Protein AF-A0A937N8B5-F1 (afdb_monomer)

Structure (mmCIF, N/CA/C/O backbone):
data_AF-A0A937N8B5-F1
#
_entry.id   AF-A0A937N8B5-F1
#
loop_
_atom_site.group_PDB
_atom_site.id
_atom_site.type_symbol
_atom_site.label_atom_id
_atom_site.label_alt_id
_atom_site.label_comp_id
_atom_site.label_asym_id
_atom_site.label_entity_id
_atom_site.label_seq_id
_atom_site.pdbx_PDB_ins_code
_atom_site.Cartn_x
_atom_site.Cartn_y
_atom_site.Cartn_z
_atom_site.occupancy
_atom_site.B_iso_or_equiv
_atom_site.auth_seq_id
_atom_site.auth_comp_id
_atom_site.auth_asym_id
_atom_site.auth_atom_id
_atom_site.pdbx_PDB_model_num
ATOM 1 N N . MET A 1 1 ? -48.200 46.193 43.722 1.00 37.88 1 MET A N 1
ATOM 2 C CA . MET A 1 1 ? -47.345 46.204 42.517 1.00 37.88 1 MET A CA 1
ATOM 3 C C . MET A 1 1 ? -46.278 45.141 42.707 1.00 37.88 1 MET A C 1
ATOM 5 O O . MET A 1 1 ? -45.372 45.347 43.499 1.00 37.88 1 MET A O 1
ATOM 9 N N . ALA A 1 2 ? -46.469 43.971 42.097 1.00 34.34 2 ALA A N 1
ATOM 10 C CA . ALA A 1 2 ? -45.568 42.826 42.203 1.00 34.34 2 ALA A CA 1
ATOM 11 C C . ALA A 1 2 ? -44.743 42.736 40.914 1.00 34.34 2 ALA A C 1
ATOM 13 O O . ALA A 1 2 ? -45.316 42.666 39.828 1.00 34.34 2 ALA A O 1
ATOM 14 N N . ALA A 1 3 ? -43.417 42.788 41.032 1.00 36.09 3 ALA A N 1
ATOM 15 C CA . ALA A 1 3 ? -42.505 42.619 39.911 1.00 36.09 3 ALA A CA 1
ATOM 16 C C . ALA A 1 3 ? -42.165 41.130 39.758 1.00 36.09 3 ALA A C 1
ATOM 18 O O . ALA A 1 3 ? -41.581 40.518 40.650 1.00 36.09 3 ALA A O 1
ATOM 19 N N . PHE A 1 4 ? -42.571 40.560 38.625 1.00 33.88 4 PHE A N 1
ATOM 20 C CA . PHE A 1 4 ? -42.218 39.218 38.176 1.00 33.88 4 PHE A CA 1
ATOM 21 C C . PHE A 1 4 ? -40.748 39.196 37.732 1.00 33.88 4 PHE A C 1
ATOM 23 O O . PHE A 1 4 ? -40.386 39.853 36.758 1.00 33.88 4 PHE A O 1
ATOM 30 N N . VAL A 1 5 ? -39.913 38.417 38.419 1.00 35.44 5 VAL A N 1
ATOM 31 C CA . VAL A 1 5 ? -38.583 38.022 37.937 1.00 35.44 5 VAL A CA 1
ATOM 32 C C . VAL A 1 5 ? -38.725 36.636 37.317 1.00 35.44 5 VAL A C 1
ATOM 34 O O . VAL A 1 5 ? -38.922 35.648 38.019 1.00 35.44 5 VAL A O 1
ATOM 37 N N . VAL A 1 6 ? -38.660 36.567 35.988 1.00 35.31 6 VAL A N 1
ATOM 38 C CA . VAL A 1 6 ? -38.584 35.310 35.237 1.00 35.31 6 VAL A CA 1
ATOM 39 C C . VAL A 1 6 ? -37.111 34.909 35.159 1.00 35.31 6 VAL A C 1
ATOM 41 O O . VAL A 1 6 ? -36.343 35.507 34.409 1.00 35.31 6 VAL A O 1
ATOM 44 N N . MET A 1 7 ? -36.702 33.910 35.945 1.00 33.56 7 MET A N 1
ATOM 45 C CA . MET A 1 7 ? -35.422 33.226 35.746 1.00 33.56 7 MET A CA 1
ATOM 46 C C . MET A 1 7 ? -35.582 32.169 34.651 1.00 33.56 7 MET A C 1
ATOM 48 O O . MET A 1 7 ? -36.238 31.148 34.849 1.00 33.56 7 MET A O 1
ATOM 52 N N . ILE A 1 8 ? -34.957 32.409 33.500 1.00 39.81 8 ILE A N 1
ATOM 53 C CA . ILE A 1 8 ? -34.733 31.390 32.473 1.00 39.81 8 ILE A CA 1
ATOM 54 C C . ILE A 1 8 ? -33.537 30.551 32.933 1.00 39.81 8 ILE A C 1
ATOM 56 O O . ILE A 1 8 ? -32.387 30.963 32.801 1.00 39.81 8 ILE A O 1
ATOM 60 N N . ALA A 1 9 ? -33.808 29.375 33.497 1.00 38.53 9 ALA A N 1
ATOM 61 C CA . ALA A 1 9 ? -32.793 28.352 33.707 1.00 38.53 9 ALA A CA 1
ATOM 62 C C . ALA A 1 9 ? -32.515 27.664 32.362 1.00 38.53 9 ALA A C 1
ATOM 64 O O . ALA A 1 9 ? -33.238 26.761 31.947 1.00 38.53 9 ALA A O 1
ATOM 65 N N . ALA A 1 10 ? -31.479 28.118 31.657 1.00 39.59 10 ALA A N 1
ATOM 66 C CA . ALA A 1 10 ? -30.920 27.380 30.535 1.00 39.59 10 ALA A CA 1
ATOM 67 C C . ALA A 1 10 ? -30.213 26.133 31.082 1.00 39.59 10 ALA A C 1
ATOM 69 O O . ALA A 1 10 ? -29.126 26.211 31.655 1.00 39.59 10 ALA A O 1
ATOM 70 N N . SER A 1 11 ? -30.851 24.976 30.933 1.00 39.34 11 SER A N 1
ATOM 71 C CA . SER A 1 11 ? -30.246 23.678 31.204 1.00 39.34 11 SER A CA 1
ATOM 72 C C . SER A 1 11 ? -29.131 23.416 30.187 1.00 39.34 11 SER A C 1
ATOM 74 O O . SER A 1 11 ? -29.376 22.888 29.104 1.00 39.34 11 SER A O 1
ATOM 76 N N . LEU A 1 12 ? -27.888 23.760 30.537 1.00 37.81 12 LEU A N 1
ATOM 77 C CA . LEU A 1 12 ? -26.712 23.097 29.975 1.00 37.81 12 LEU A CA 1
ATOM 78 C C . LEU A 1 12 ? -26.721 21.650 30.476 1.00 37.81 12 LEU A C 1
ATOM 80 O O . LEU A 1 12 ? -26.099 21.310 31.480 1.00 37.81 12 LEU A O 1
ATOM 84 N N . ALA A 1 13 ? -27.449 20.787 29.774 1.00 37.03 13 ALA A N 1
ATOM 85 C CA . ALA A 1 13 ? -27.172 19.364 29.803 1.00 37.03 13 ALA A CA 1
ATOM 86 C C . ALA A 1 13 ? -25.834 19.167 29.080 1.00 37.03 13 ALA A C 1
ATOM 88 O O . ALA A 1 13 ? -25.784 18.922 27.877 1.00 37.03 13 ALA A O 1
ATOM 89 N N . ALA A 1 14 ? -24.733 19.332 29.815 1.00 39.41 14 ALA A N 1
ATOM 90 C CA . ALA A 1 14 ? -23.487 18.698 29.437 1.00 39.41 14 ALA A CA 1
ATOM 91 C C . ALA A 1 14 ? -23.795 17.201 29.396 1.00 39.41 14 ALA A C 1
ATOM 93 O O . ALA A 1 14 ? -23.962 16.561 30.433 1.00 39.41 14 ALA A O 1
ATOM 94 N N . SER A 1 15 ? -23.952 16.659 28.192 1.00 38.03 15 SER A N 1
ATOM 95 C CA . SER A 1 15 ? -23.912 15.229 27.963 1.00 38.03 15 SER A CA 1
ATOM 96 C C . SER A 1 15 ? -22.515 14.767 28.364 1.00 38.03 15 SER A C 1
ATOM 98 O O . SER A 1 15 ? -21.610 14.681 27.534 1.00 38.03 15 SER A O 1
ATOM 100 N N . THR A 1 16 ? -22.321 14.493 29.650 1.00 40.88 16 THR A N 1
ATOM 101 C CA . THR A 1 16 ? -21.274 13.601 30.132 1.00 40.88 16 THR A CA 1
ATOM 102 C C . THR A 1 16 ? -21.660 12.212 29.643 1.00 40.88 16 THR A C 1
ATOM 104 O O . THR A 1 16 ? -22.135 11.371 30.403 1.00 40.88 16 THR A O 1
ATOM 107 N N . GLY A 1 17 ? -21.570 12.013 28.325 1.00 43.97 17 GLY A N 1
ATOM 108 C CA . GLY A 1 17 ? -21.598 10.695 27.735 1.00 43.97 17 GLY A CA 1
ATOM 109 C C . GLY A 1 17 ? -20.447 9.959 28.384 1.00 43.97 17 GLY A C 1
ATOM 110 O O . GLY A 1 17 ? -19.293 10.352 28.220 1.00 43.97 17 GLY A O 1
ATOM 111 N N . ILE A 1 18 ? -20.777 8.968 29.207 1.00 46.69 18 ILE A N 1
ATOM 112 C CA . ILE A 1 18 ? -19.810 7.988 29.676 1.00 46.69 18 ILE A CA 1
ATOM 113 C C . ILE A 1 18 ? -19.186 7.454 28.392 1.00 46.69 18 ILE A C 1
ATOM 115 O O . ILE A 1 18 ? -19.887 6.838 27.591 1.00 46.69 18 ILE A O 1
ATOM 119 N N . ALA A 1 19 ? -17.924 7.805 28.139 1.00 59.19 19 ALA A N 1
ATOM 120 C CA . ALA A 1 19 ? -17.210 7.287 26.989 1.00 59.19 19 ALA A CA 1
ATOM 121 C C . ALA A 1 19 ? -17.293 5.765 27.092 1.00 59.19 19 ALA A C 1
ATOM 123 O O . ALA A 1 19 ? -16.901 5.199 28.117 1.00 59.19 19 ALA A O 1
ATOM 124 N N . GLU A 1 20 ? -17.894 5.124 26.089 1.00 69.12 20 GLU A N 1
ATOM 125 C CA . GLU A 1 20 ? -17.971 3.671 26.065 1.00 69.12 20 GLU A CA 1
ATOM 126 C C . GLU A 1 20 ? -16.555 3.106 26.236 1.00 69.12 20 GLU A C 1
ATOM 128 O O . GLU A 1 20 ? -15.596 3.665 25.685 1.00 69.12 20 GLU A O 1
ATOM 133 N N . PRO A 1 21 ? -16.389 2.044 27.040 1.00 84.06 21 PRO A N 1
ATOM 134 C CA . PRO A 1 21 ? -15.076 1.466 27.256 1.00 84.06 21 PRO A CA 1
ATOM 135 C C . PRO A 1 21 ? -14.491 1.030 25.911 1.00 84.06 21 PRO A C 1
ATOM 137 O O . PRO A 1 21 ? -15.114 0.274 25.167 1.00 84.06 21 PRO A O 1
ATOM 140 N N . VAL A 1 22 ? -13.284 1.510 25.602 1.00 89.94 22 VAL A N 1
ATOM 141 C CA . VAL A 1 22 ? -12.596 1.158 24.355 1.00 89.94 22 VAL A CA 1
ATOM 142 C C . VAL A 1 22 ? -12.386 -0.358 24.302 1.00 89.94 22 VAL A C 1
ATOM 144 O O . VAL A 1 22 ? -11.843 -0.908 25.265 1.00 89.94 22 VAL A O 1
ATOM 147 N N . PRO A 1 23 ? -12.762 -1.046 23.208 1.00 92.44 23 PRO A N 1
ATOM 148 C CA . PRO A 1 23 ? -12.602 -2.491 23.097 1.00 92.44 23 PRO A CA 1
ATOM 149 C C . PRO A 1 23 ? -11.164 -2.952 23.366 1.00 92.44 23 PRO A C 1
ATOM 151 O O . PRO A 1 23 ? -10.211 -2.385 22.829 1.00 92.44 23 PRO A O 1
ATOM 154 N N . GLU A 1 24 ? -10.997 -4.027 24.144 1.00 93.50 24 GLU A N 1
ATOM 155 C CA . GLU A 1 24 ? -9.670 -4.549 24.514 1.00 93.50 24 GLU A CA 1
ATOM 156 C C . GLU A 1 24 ? -8.809 -4.867 23.283 1.00 93.50 24 GLU A C 1
ATOM 158 O O . GLU A 1 24 ? -7.608 -4.598 23.283 1.00 93.50 24 GLU A O 1
ATOM 163 N N . ARG A 1 25 ? -9.424 -5.366 22.201 1.00 93.88 25 ARG A N 1
ATOM 164 C CA . ARG A 1 25 ? -8.726 -5.655 20.940 1.00 93.88 25 ARG A CA 1
ATOM 165 C C . ARG A 1 25 ? -7.962 -4.444 20.392 1.00 93.88 25 ARG A C 1
ATOM 167 O O . ARG A 1 25 ? -6.837 -4.621 19.945 1.00 93.88 25 ARG A O 1
ATOM 174 N N . ILE A 1 26 ? -8.517 -3.234 20.511 1.00 95.88 26 ILE A N 1
ATOM 175 C CA . ILE A 1 26 ? -7.871 -1.986 20.072 1.00 95.88 26 ILE A CA 1
ATOM 176 C C . ILE A 1 26 ? -6.746 -1.626 21.039 1.00 95.88 26 ILE A C 1
ATOM 178 O O . ILE A 1 26 ? -5.637 -1.314 20.616 1.00 95.88 26 ILE A O 1
ATOM 182 N N . GLN A 1 27 ? -7.006 -1.719 22.347 1.00 95.62 27 GLN A N 1
ATOM 183 C CA . GLN A 1 27 ? -6.013 -1.390 23.371 1.00 95.62 27 GLN A CA 1
ATOM 184 C C . GLN A 1 27 ? -4.750 -2.252 23.249 1.00 95.62 27 GLN A C 1
ATOM 186 O O . GLN A 1 27 ? -3.654 -1.741 23.463 1.00 95.62 27 GLN A O 1
ATOM 191 N N . ARG A 1 28 ? -4.881 -3.539 22.885 1.00 96.19 28 ARG A N 1
ATOM 192 C CA . ARG A 1 28 ? -3.737 -4.449 22.678 1.00 96.19 28 ARG A CA 1
ATOM 193 C C . ARG A 1 28 ? -2.732 -3.905 21.664 1.00 96.19 28 ARG A C 1
ATOM 195 O O . ARG A 1 28 ? -1.538 -3.976 21.932 1.00 96.19 28 ARG A O 1
ATOM 202 N N . HIS A 1 29 ? -3.209 -3.310 20.572 1.00 95.94 29 HIS A N 1
ATOM 203 C CA . HIS A 1 29 ? -2.369 -2.744 19.509 1.00 95.94 29 HIS A CA 1
ATOM 204 C C . HIS A 1 29 ? -1.679 -1.421 19.886 1.00 95.94 29 HIS A C 1
ATOM 206 O O . HIS A 1 29 ? -0.806 -0.954 19.164 1.00 95.94 29 HIS A O 1
ATOM 212 N N . PHE A 1 30 ? -2.033 -0.836 21.034 1.00 94.12 30 PHE A N 1
ATOM 213 C CA . PHE A 1 30 ? -1.417 0.372 21.594 1.00 94.12 30 PHE A CA 1
ATOM 214 C C . PHE A 1 30 ? -0.592 0.104 22.866 1.00 94.12 30 PHE A C 1
ATOM 216 O O . PHE A 1 30 ? -0.164 1.045 23.537 1.00 94.12 30 PHE A O 1
ATOM 223 N N . ARG A 1 31 ? -0.380 -1.162 23.253 1.00 91.38 31 ARG A N 1
ATOM 224 C CA . ARG A 1 31 ? 0.427 -1.487 24.440 1.00 91.38 31 ARG A CA 1
ATOM 225 C C . ARG A 1 31 ? 1.895 -1.160 24.169 1.00 91.38 31 ARG A C 1
ATOM 227 O O . ARG A 1 31 ? 2.526 -1.791 23.328 1.00 91.38 31 ARG A O 1
ATOM 234 N N . SER A 1 32 ? 2.434 -0.193 24.905 1.00 88.75 32 SER A N 1
ATOM 235 C CA . SER A 1 32 ? 3.841 0.197 24.838 1.00 88.75 32 SER A CA 1
ATOM 236 C C . SER A 1 32 ? 4.310 0.788 26.164 1.00 88.75 32 SER A C 1
ATOM 238 O O . SER A 1 32 ? 3.536 1.419 26.881 1.00 88.75 32 SER A O 1
ATOM 240 N N . ASP A 1 33 ? 5.597 0.612 26.454 1.00 85.88 33 ASP A N 1
ATOM 241 C CA . ASP A 1 33 ? 6.285 1.233 27.589 1.00 85.88 33 ASP A CA 1
ATOM 242 C C . ASP A 1 33 ? 6.828 2.640 27.260 1.00 85.88 33 ASP A C 1
ATOM 244 O O . ASP A 1 33 ? 7.330 3.338 28.153 1.00 85.88 33 ASP A O 1
ATOM 248 N N . ASP A 1 34 ? 6.758 3.050 25.988 1.00 84.19 34 ASP A N 1
ATOM 249 C CA . ASP A 1 34 ? 7.351 4.292 25.470 1.00 84.19 3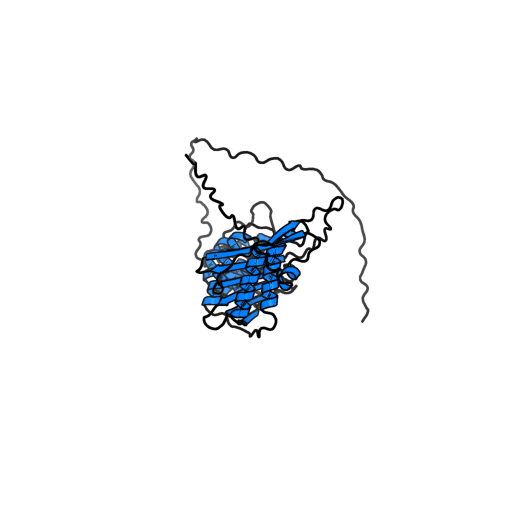4 ASP A CA 1
ATOM 250 C C . ASP A 1 34 ? 6.347 5.447 25.369 1.00 84.19 34 ASP A C 1
ATOM 252 O O . ASP A 1 34 ? 6.734 6.616 25.287 1.00 84.19 34 ASP A O 1
ATOM 256 N N . TYR A 1 35 ? 5.050 5.146 25.381 1.00 90.06 35 TYR A N 1
ATOM 257 C CA . TYR A 1 35 ? 3.994 6.143 25.275 1.00 90.06 35 TYR A CA 1
ATOM 258 C C . TYR A 1 35 ? 2.763 5.771 26.099 1.00 90.06 35 TYR A C 1
ATOM 260 O O . TYR A 1 35 ? 2.530 4.620 26.451 1.00 90.06 35 TYR A O 1
ATOM 268 N N . THR A 1 36 ? 1.951 6.782 26.383 1.00 93.25 36 THR A N 1
ATOM 269 C CA . THR A 1 36 ? 0.604 6.643 26.940 1.00 93.25 36 THR A CA 1
ATOM 270 C C . THR A 1 36 ? -0.430 6.974 25.874 1.00 93.25 36 THR A C 1
ATOM 272 O O . THR A 1 36 ? -0.143 7.725 24.935 1.00 93.25 36 THR A O 1
ATOM 275 N N . VAL A 1 37 ? -1.634 6.422 26.026 1.00 95.75 37 VAL A N 1
ATOM 276 C CA . VAL A 1 37 ? -2.757 6.674 25.122 1.00 95.75 37 VAL A CA 1
ATOM 277 C C . VAL A 1 37 ? -3.954 7.180 25.906 1.00 95.75 37 VAL A C 1
ATOM 279 O O . VAL A 1 37 ? -4.376 6.564 26.884 1.00 95.75 37 VAL A O 1
ATOM 282 N N . THR A 1 38 ? -4.514 8.294 25.453 1.00 95.25 38 THR A N 1
ATOM 283 C CA . THR A 1 38 ? -5.810 8.800 25.905 1.00 95.25 38 THR A CA 1
ATOM 284 C C . THR A 1 38 ? -6.817 8.680 24.771 1.00 95.25 38 THR A C 1
ATOM 286 O O . THR A 1 38 ? -6.517 9.012 23.627 1.00 95.25 38 THR A O 1
ATOM 289 N N . TRP A 1 39 ? -8.014 8.187 25.071 1.00 94.00 39 TRP A N 1
ATOM 290 C CA . TRP A 1 39 ? -9.018 7.871 24.056 1.00 94.00 39 TRP A CA 1
ATOM 291 C C . TRP A 1 39 ? -9.995 9.031 23.874 1.00 94.00 39 TRP A C 1
ATOM 293 O O . TRP A 1 39 ? -10.667 9.433 24.824 1.00 94.00 39 TRP A O 1
ATOM 303 N N . GLY A 1 40 ? -10.052 9.578 22.659 1.00 91.38 40 GLY A N 1
ATOM 304 C CA . GLY A 1 40 ? -11.016 10.606 22.277 1.00 91.38 40 GLY A CA 1
ATOM 305 C C . GLY A 1 40 ? -12.355 10.031 21.807 1.00 91.38 40 GLY A C 1
ATOM 306 O O . GLY A 1 40 ? -12.550 8.819 21.718 1.00 91.38 40 GLY A O 1
ATOM 307 N N . ALA A 1 41 ? -13.284 10.923 21.458 1.00 91.50 41 ALA A N 1
ATOM 308 C CA . ALA A 1 41 ? -14.541 10.535 20.825 1.00 91.50 41 ALA A CA 1
ATOM 309 C C . ALA A 1 41 ? -14.277 9.961 19.422 1.00 91.50 41 ALA A C 1
ATOM 311 O O . ALA A 1 41 ? -13.711 10.642 18.564 1.00 91.50 41 ALA A O 1
ATOM 312 N N . ALA A 1 42 ? -14.695 8.713 19.194 1.00 92.44 42 ALA A N 1
ATOM 313 C CA . ALA A 1 42 ? -14.454 8.010 17.939 1.00 92.44 42 ALA A CA 1
ATOM 314 C C . ALA A 1 42 ? -15.077 8.745 16.743 1.00 92.44 42 ALA A C 1
ATOM 316 O O . ALA A 1 42 ? -16.241 9.158 16.771 1.00 92.44 42 ALA A O 1
ATOM 317 N N . THR A 1 43 ? -14.306 8.874 15.663 1.00 92.44 43 THR A N 1
ATOM 318 C CA . THR A 1 43 ? -14.837 9.382 14.393 1.00 92.44 43 THR A CA 1
ATOM 319 C C . THR A 1 43 ? -15.657 8.283 13.728 1.00 92.44 43 THR A C 1
ATOM 321 O O . THR A 1 43 ? -15.158 7.179 13.537 1.00 92.44 43 THR A O 1
ATOM 324 N N . ARG A 1 44 ? -16.906 8.570 13.353 1.00 94.75 44 ARG A N 1
ATOM 325 C CA . ARG A 1 44 ? -17.722 7.624 12.582 1.00 94.75 44 ARG A CA 1
ATOM 326 C C . ARG A 1 44 ? -17.399 7.753 11.100 1.00 94.75 44 ARG A C 1
ATOM 328 O O . ARG A 1 44 ? -17.515 8.842 10.540 1.00 94.75 44 ARG A O 1
ATOM 335 N N . TYR A 1 45 ? -17.031 6.641 10.480 1.00 95.88 45 TYR A N 1
ATOM 336 C CA . TYR A 1 45 ? -16.788 6.551 9.045 1.00 95.88 45 TYR A CA 1
ATOM 337 C C . TYR A 1 45 ? -17.886 5.741 8.352 1.00 95.88 45 TYR A C 1
ATOM 339 O O . TYR A 1 45 ? -18.578 4.947 8.989 1.00 95.88 45 TYR A O 1
ATOM 347 N N . GLU A 1 46 ? -18.068 5.964 7.048 1.00 94.62 46 GLU A N 1
ATOM 348 C CA . GLU A 1 46 ? -19.055 5.219 6.265 1.00 94.62 46 GLU A CA 1
ATOM 349 C C . GLU A 1 46 ? -18.559 3.766 6.044 1.00 94.62 46 GLU A C 1
ATOM 351 O O . GLU A 1 46 ? -17.416 3.577 5.623 1.00 94.62 46 GLU A O 1
ATOM 356 N N . PRO A 1 47 ? -19.374 2.725 6.316 1.00 94.62 47 PRO A N 1
ATOM 357 C CA . PRO A 1 47 ? -18.958 1.319 6.200 1.00 94.62 47 PRO A CA 1
ATOM 358 C C . PRO A 1 47 ? -18.868 0.817 4.747 1.00 94.62 47 PRO A C 1
ATOM 360 O O . PRO A 1 47 ? -18.535 -0.341 4.507 1.00 94.62 47 PRO A O 1
ATOM 363 N N . ASP A 1 48 ? -19.213 1.656 3.772 1.00 96.06 48 ASP A N 1
ATOM 364 C CA . ASP A 1 48 ? -19.013 1.446 2.336 1.00 96.06 48 ASP A CA 1
ATOM 365 C C . ASP A 1 48 ? -17.727 2.109 1.809 1.00 96.06 48 ASP A C 1
ATOM 367 O O . ASP A 1 48 ? -17.449 2.022 0.616 1.00 96.06 48 ASP A O 1
ATOM 371 N N . ALA A 1 49 ? -16.933 2.750 2.673 1.00 97.25 49 ALA A N 1
ATOM 372 C CA . ALA A 1 49 ? -15.646 3.314 2.290 1.00 97.25 49 ALA A CA 1
ATOM 373 C C . ALA A 1 49 ? -14.639 2.217 1.906 1.00 97.25 49 ALA A C 1
ATOM 375 O O . ALA A 1 49 ? -14.583 1.172 2.551 1.00 97.25 49 ALA A O 1
ATOM 376 N N . ASP A 1 50 ? -13.801 2.486 0.903 1.00 97.69 50 ASP A N 1
ATOM 377 C CA . ASP A 1 50 ? -12.678 1.627 0.513 1.00 97.69 50 ASP A CA 1
ATOM 378 C C . ASP A 1 50 ? -11.536 1.793 1.523 1.00 97.69 50 ASP A C 1
ATOM 380 O O . ASP A 1 50 ? -11.105 2.920 1.800 1.00 97.69 50 ASP A O 1
ATOM 384 N N . LEU A 1 51 ? -11.015 0.681 2.046 1.00 98.62 51 LEU A N 1
ATOM 385 C CA . LEU A 1 51 ? -9.860 0.670 2.944 1.00 98.62 51 LEU A CA 1
ATOM 386 C C . LEU A 1 51 ? -8.643 0.085 2.229 1.00 98.62 51 LEU A C 1
ATOM 388 O O . LEU A 1 51 ? -8.674 -1.014 1.680 1.00 98.62 51 LEU A O 1
ATOM 392 N N . GLU A 1 52 ? -7.540 0.816 2.283 1.00 98.44 52 GLU A N 1
ATOM 393 C CA . GLU A 1 52 ? -6.225 0.367 1.852 1.00 98.44 52 GLU A CA 1
ATOM 394 C C . GLU A 1 52 ? -5.317 0.257 3.073 1.00 98.44 52 GLU A C 1
ATOM 396 O O . GLU A 1 52 ? -5.192 1.215 3.840 1.00 98.44 52 GLU A O 1
ATOM 401 N N . ILE A 1 53 ? -4.649 -0.882 3.223 1.00 98.38 53 ILE A N 1
ATOM 402 C CA . ILE A 1 53 ? -3.629 -1.109 4.247 1.00 98.38 53 ILE A CA 1
ATOM 403 C C . ILE A 1 53 ? -2.316 -1.426 3.544 1.00 98.38 53 ILE A C 1
ATOM 405 O O . ILE A 1 53 ? -2.295 -2.074 2.498 1.00 98.38 53 ILE A O 1
ATOM 409 N N . GLY A 1 54 ? -1.219 -0.933 4.095 1.00 96.31 54 GLY A N 1
ATOM 410 C CA . GLY A 1 54 ? 0.117 -1.282 3.651 1.00 96.31 54 GLY A CA 1
ATOM 411 C C . GLY A 1 54 ? 1.016 -1.535 4.843 1.00 96.31 54 GLY A C 1
ATOM 412 O O . GLY A 1 54 ? 0.957 -0.798 5.827 1.00 96.31 54 GLY A O 1
ATOM 413 N N . ASP A 1 55 ? 1.839 -2.564 4.751 1.00 94.50 55 ASP A N 1
ATOM 414 C CA . ASP A 1 55 ? 2.864 -2.851 5.739 1.00 94.50 55 ASP A CA 1
ATOM 415 C C . ASP A 1 55 ? 4.107 -3.440 5.084 1.00 94.50 55 ASP A C 1
ATOM 417 O O . ASP A 1 55 ? 4.066 -3.913 3.948 1.00 94.50 55 ASP A O 1
ATOM 421 N N . GLY A 1 56 ? 5.236 -3.361 5.776 1.00 89.81 56 GLY A N 1
ATOM 422 C CA . GLY A 1 56 ? 6.442 -4.023 5.310 1.00 89.81 56 GLY A CA 1
ATOM 423 C C . GLY A 1 56 ? 7.624 -3.891 6.255 1.00 89.81 56 GLY A C 1
ATOM 424 O O . GLY A 1 56 ? 7.626 -3.074 7.182 1.00 89.81 56 GLY A O 1
ATOM 425 N N . GLU A 1 57 ? 8.644 -4.688 5.956 1.00 85.69 57 GLU A N 1
ATOM 426 C CA . GLU A 1 57 ? 9.886 -4.802 6.709 1.00 85.69 57 GLU A CA 1
ATOM 427 C C . GLU A 1 57 ? 11.085 -4.811 5.748 1.00 85.69 57 GLU A C 1
ATOM 429 O O . GLU A 1 57 ? 11.270 -5.736 4.954 1.00 85.69 57 GLU A O 1
ATOM 434 N N . GLY A 1 58 ? 11.949 -3.801 5.863 1.00 77.38 58 GLY A N 1
ATOM 435 C CA . GLY A 1 58 ? 13.098 -3.622 4.976 1.00 77.38 58 GLY A CA 1
ATOM 436 C C . GLY A 1 58 ? 14.199 -4.673 5.134 1.00 77.38 58 GLY A C 1
ATOM 437 O O . GLY A 1 58 ? 14.934 -4.915 4.182 1.00 77.38 58 GLY A O 1
ATOM 438 N N . HIS A 1 59 ? 14.327 -5.324 6.296 1.00 71.81 59 HIS A N 1
ATOM 439 C CA . HIS A 1 59 ? 15.285 -6.426 6.475 1.00 71.81 59 HIS A CA 1
ATOM 440 C C . HIS A 1 59 ? 14.778 -7.765 5.937 1.00 71.81 59 HIS A C 1
ATOM 442 O O . HIS A 1 59 ? 15.591 -8.584 5.512 1.00 71.81 59 HIS A O 1
ATOM 448 N N . GLY A 1 60 ? 13.459 -7.965 5.926 1.00 63.91 60 GLY A N 1
ATOM 449 C CA . GLY A 1 60 ? 12.816 -9.138 5.340 1.00 63.91 60 GLY A CA 1
ATOM 450 C C . GLY A 1 60 ? 12.586 -9.022 3.833 1.00 63.91 60 GLY A C 1
ATOM 451 O O . GLY A 1 60 ? 12.253 -10.019 3.206 1.00 63.91 60 GLY A O 1
ATOM 452 N N . GLY A 1 61 ? 12.751 -7.827 3.249 1.00 75.81 61 GLY A N 1
ATOM 453 C CA . GLY A 1 61 ? 12.405 -7.581 1.845 1.00 75.81 61 GLY A CA 1
ATOM 454 C C . GLY A 1 61 ? 10.904 -7.736 1.585 1.00 75.81 61 GLY A C 1
ATOM 455 O O . GLY A 1 61 ? 10.506 -8.090 0.477 1.00 75.81 61 GLY A O 1
ATOM 456 N N . MET A 1 62 ? 10.081 -7.517 2.618 1.00 87.44 62 MET A N 1
ATOM 457 C CA . MET A 1 62 ? 8.641 -7.740 2.562 1.00 87.44 62 MET A CA 1
ATOM 458 C C . MET A 1 62 ? 7.897 -6.417 2.411 1.00 87.44 62 MET A C 1
ATOM 460 O O . MET A 1 62 ? 8.100 -5.476 3.182 1.00 87.44 62 MET A O 1
ATOM 464 N N . LEU A 1 63 ? 7.002 -6.366 1.431 1.00 92.06 63 LEU A N 1
ATOM 465 C CA . LEU A 1 63 ? 6.028 -5.300 1.247 1.00 92.06 63 LEU A CA 1
ATOM 466 C C . LEU A 1 63 ? 4.674 -5.932 0.943 1.00 92.06 63 LEU A C 1
ATOM 468 O O . LEU A 1 63 ? 4.530 -6.670 -0.030 1.00 92.06 63 LEU A O 1
ATOM 472 N N . ARG A 1 64 ? 3.650 -5.573 1.707 1.00 95.56 64 ARG A N 1
ATOM 473 C CA . ARG A 1 64 ? 2.287 -6.036 1.479 1.00 95.56 64 ARG A CA 1
ATOM 474 C C . ARG A 1 64 ? 1.325 -4.873 1.334 1.00 95.56 64 ARG A C 1
ATOM 476 O O . ARG A 1 64 ? 1.359 -3.906 2.092 1.00 95.56 64 ARG A O 1
ATOM 483 N N . TRP A 1 65 ? 0.426 -4.997 0.364 1.00 97.94 65 TRP A N 1
ATOM 484 C CA . TRP A 1 65 ? -0.752 -4.154 0.212 1.00 97.94 65 TRP A CA 1
ATOM 485 C C . TRP A 1 65 ? -2.009 -4.995 0.391 1.00 97.94 65 TRP A C 1
ATOM 487 O O . TRP A 1 65 ? -2.177 -6.025 -0.261 1.00 97.94 65 TRP A O 1
ATOM 497 N N . LEU A 1 66 ? -2.923 -4.510 1.226 1.00 98.44 66 LEU A N 1
ATOM 498 C CA . LEU A 1 66 ? -4.284 -5.016 1.319 1.00 98.44 66 LEU A CA 1
ATOM 499 C C . LEU A 1 66 ? -5.258 -3.962 0.796 1.00 98.44 66 LEU A C 1
ATOM 501 O O . LEU A 1 66 ? -5.112 -2.767 1.071 1.00 98.44 66 LEU A O 1
ATOM 505 N N . ARG A 1 67 ? -6.289 -4.413 0.088 1.00 98.50 67 ARG A N 1
ATOM 506 C CA . ARG A 1 67 ? -7.432 -3.589 -0.308 1.00 98.50 67 ARG A CA 1
ATOM 507 C C . ARG A 1 67 ? -8.714 -4.277 0.124 1.00 98.50 67 ARG A C 1
ATOM 509 O O . ARG A 1 67 ? -8.970 -5.406 -0.283 1.00 98.50 67 ARG A O 1
ATOM 516 N N . PHE A 1 68 ? -9.523 -3.567 0.892 1.00 98.56 68 PHE A N 1
ATOM 517 C CA . PHE A 1 68 ? -10.877 -3.950 1.257 1.00 98.56 68 PHE A CA 1
ATOM 518 C C . PHE A 1 68 ? -11.832 -3.089 0.437 1.00 98.56 68 PHE A C 1
ATOM 520 O O . PHE A 1 68 ? -11.823 -1.860 0.552 1.00 98.56 68 PHE A O 1
ATOM 527 N N . ARG A 1 69 ? -12.636 -3.734 -0.405 1.00 97.69 69 ARG A N 1
ATOM 528 C CA . ARG A 1 69 ? -13.602 -3.069 -1.281 1.00 97.69 69 ARG A CA 1
ATOM 529 C C . ARG A 1 69 ? -15.009 -3.570 -0.964 1.00 97.69 69 ARG A C 1
ATOM 531 O O . ARG A 1 69 ? -15.343 -4.707 -1.321 1.00 97.69 69 ARG A O 1
ATOM 538 N N . PRO A 1 70 ? -15.839 -2.769 -0.281 1.00 97.38 70 PRO A N 1
ATOM 539 C CA . PRO A 1 70 ? -17.216 -3.144 -0.003 1.00 97.38 70 PRO A CA 1
ATOM 540 C C . PRO A 1 70 ? -18.028 -3.336 -1.289 1.00 97.38 70 PRO A C 1
ATOM 542 O O . PRO A 1 70 ? -18.051 -2.482 -2.171 1.00 97.38 70 PRO A O 1
ATOM 545 N N . THR A 1 71 ? -18.740 -4.455 -1.381 1.00 95.50 71 THR A N 1
ATOM 546 C CA . THR A 1 71 ? -19.735 -4.753 -2.422 1.00 95.50 71 THR A CA 1
ATOM 547 C C . THR A 1 71 ? -21.117 -4.842 -1.783 1.00 95.50 71 THR A C 1
ATOM 549 O O . THR A 1 71 ? -21.234 -4.818 -0.562 1.00 95.50 71 THR A O 1
ATOM 552 N N . HIS A 1 72 ? -22.194 -4.959 -2.561 1.00 91.12 72 HIS A N 1
ATOM 553 C CA . HIS A 1 72 ? -23.549 -5.051 -1.998 1.00 91.12 72 HIS A CA 1
ATOM 554 C C . HIS A 1 72 ? -23.701 -6.176 -0.948 1.00 91.12 72 HIS A C 1
ATOM 556 O O . HIS A 1 72 ? -24.380 -5.986 0.057 1.00 91.12 72 HIS A O 1
ATOM 562 N N . GLU A 1 73 ? -23.028 -7.315 -1.139 1.00 92.94 73 GLU A N 1
ATOM 563 C CA . GLU A 1 73 ? -23.226 -8.527 -0.326 1.00 92.94 73 GLU A CA 1
ATOM 564 C C . GLU A 1 73 ? -22.069 -8.831 0.637 1.00 92.94 73 GLU A C 1
ATOM 566 O O . GLU A 1 73 ? -22.274 -9.435 1.689 1.00 92.94 73 GLU A O 1
ATOM 571 N N . SER A 1 74 ? -20.847 -8.419 0.302 1.00 97.50 74 SER A N 1
ATOM 572 C CA . SER A 1 74 ? -19.635 -8.766 1.049 1.00 97.50 74 SER A CA 1
ATOM 573 C C . SER A 1 74 ? -18.601 -7.648 0.965 1.00 97.50 74 SER A C 1
ATOM 575 O O . SER A 1 74 ? -18.870 -6.566 0.452 1.00 97.50 74 SER A O 1
ATOM 577 N N . VAL A 1 75 ? -17.401 -7.900 1.470 1.00 98.56 75 VAL A N 1
ATOM 578 C CA . VAL A 1 75 ? -16.230 -7.061 1.218 1.00 98.56 75 VAL A CA 1
ATOM 579 C C . VAL A 1 75 ? -15.183 -7.926 0.535 1.00 98.56 75 VAL A C 1
ATOM 581 O O . VAL A 1 75 ? -14.803 -8.972 1.065 1.00 98.56 75 VAL A O 1
ATOM 584 N N . ASP A 1 76 ? -14.773 -7.525 -0.666 1.00 98.38 76 ASP A N 1
ATOM 585 C CA . ASP A 1 76 ? -13.668 -8.171 -1.373 1.00 98.38 76 ASP A CA 1
ATOM 586 C C . ASP A 1 76 ? -12.362 -7.750 -0.698 1.00 98.38 76 ASP A C 1
ATOM 588 O O . ASP A 1 76 ? -12.133 -6.556 -0.485 1.00 98.38 76 ASP A O 1
ATOM 592 N N . VAL A 1 77 ? -11.516 -8.722 -0.355 1.00 98.62 77 VAL A N 1
ATOM 593 C CA . VAL A 1 77 ? -10.215 -8.478 0.274 1.00 98.62 77 VAL A CA 1
ATOM 594 C C . VAL A 1 77 ? -9.123 -8.982 -0.655 1.00 98.62 77 VAL A C 1
ATOM 596 O O . VAL A 1 77 ? -8.938 -10.189 -0.818 1.00 98.62 77 VAL A O 1
ATOM 599 N N . LEU A 1 78 ? -8.396 -8.052 -1.265 1.00 98.69 78 LEU A N 1
ATOM 600 C CA . LEU A 1 78 ? -7.227 -8.325 -2.094 1.00 98.69 78 LEU A CA 1
ATOM 601 C C . LEU A 1 78 ? -5.962 -8.176 -1.248 1.00 98.69 78 LEU A C 1
ATOM 603 O O . LEU A 1 78 ? -5.802 -7.168 -0.566 1.00 98.69 78 LEU A O 1
ATOM 607 N N . SER A 1 79 ? -5.060 -9.149 -1.337 1.00 98.12 79 SER A N 1
ATOM 608 C CA . SER A 1 79 ? -3.714 -9.100 -0.769 1.00 98.12 79 SER A CA 1
ATOM 609 C C . SER A 1 79 ? -2.685 -9.253 -1.882 1.00 98.12 79 SER A C 1
ATOM 611 O O . SER A 1 79 ? -2.746 -10.211 -2.657 1.00 98.12 79 SER A O 1
ATOM 613 N N . ILE A 1 80 ? -1.759 -8.302 -1.967 1.00 97.19 80 ILE A N 1
ATOM 614 C CA . ILE A 1 80 ? -0.601 -8.340 -2.858 1.00 97.19 80 ILE A CA 1
ATOM 615 C C . ILE A 1 80 ? 0.642 -8.235 -1.982 1.00 97.19 80 ILE A C 1
ATOM 617 O O . ILE A 1 80 ? 0.849 -7.218 -1.326 1.00 97.19 80 ILE A O 1
ATOM 621 N N . GLU A 1 81 ? 1.457 -9.279 -1.974 1.00 94.94 81 GLU A N 1
ATOM 622 C CA . GLU A 1 81 ? 2.641 -9.388 -1.126 1.00 94.94 81 GLU A CA 1
ATOM 623 C C . GLU A 1 81 ? 3.872 -9.611 -1.996 1.00 94.94 81 GLU A C 1
ATOM 625 O O . GLU A 1 81 ? 3.966 -10.601 -2.719 1.00 94.94 81 GLU A O 1
ATOM 630 N N . LEU A 1 82 ? 4.794 -8.664 -1.944 1.00 90.06 82 LEU A N 1
ATOM 631 C CA . LEU A 1 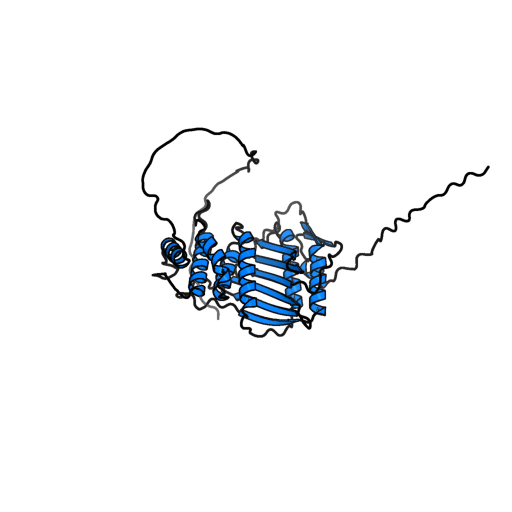82 ? 6.146 -8.804 -2.442 1.00 90.06 82 LEU A CA 1
ATOM 632 C C . LEU A 1 82 ? 7.002 -9.357 -1.301 1.00 90.06 82 LEU A C 1
ATOM 634 O O . LEU A 1 82 ? 7.106 -8.722 -0.255 1.00 90.06 82 LEU A O 1
ATOM 638 N N . ASP A 1 83 ? 7.599 -10.524 -1.519 1.00 83.50 83 ASP A N 1
ATOM 639 C CA . ASP A 1 83 ? 8.594 -11.117 -0.629 1.00 83.50 83 ASP A CA 1
ATOM 640 C C . ASP A 1 83 ? 9.856 -11.377 -1.454 1.00 83.50 83 ASP A C 1
ATOM 642 O O . ASP A 1 83 ? 9.926 -12.313 -2.256 1.00 83.50 83 ASP A O 1
ATOM 646 N N . GLU A 1 84 ? 10.836 -10.487 -1.320 1.00 65.81 84 GLU A N 1
ATOM 647 C CA . GLU A 1 84 ? 12.128 -10.618 -2.001 1.00 65.81 84 GLU A CA 1
ATOM 648 C C . GLU A 1 84 ? 13.047 -11.645 -1.311 1.00 65.81 84 GLU A C 1
ATOM 650 O O . GLU A 1 84 ? 14.112 -11.994 -1.841 1.00 65.81 84 GLU A O 1
ATOM 655 N N . GLY A 1 85 ? 12.646 -12.148 -0.135 1.00 61.91 85 GLY A N 1
ATOM 656 C CA . GLY A 1 85 ? 13.481 -12.913 0.780 1.00 61.91 85 GLY A CA 1
ATOM 657 C C . GLY A 1 85 ? 14.759 -12.165 1.179 1.00 61.91 85 GLY A C 1
ATOM 658 O O . GLY A 1 85 ? 15.012 -11.019 0.811 1.00 61.91 85 GLY A O 1
ATOM 659 N N . SER A 1 86 ? 15.673 -12.853 1.866 1.00 50.12 86 SER A N 1
ATOM 660 C CA . SER A 1 86 ? 17.008 -12.315 2.188 1.00 50.12 86 SER A CA 1
ATOM 661 C C . SER A 1 86 ? 17.951 -12.219 0.969 1.00 50.12 86 SER A C 1
ATOM 663 O O . SER A 1 86 ? 19.171 -12.168 1.135 1.00 50.12 86 SER A O 1
ATOM 665 N N . GLY A 1 87 ? 17.426 -12.322 -0.256 1.00 49.22 87 GLY A N 1
ATOM 666 C CA . GLY A 1 87 ? 18.174 -12.655 -1.470 1.00 49.22 87 GLY A CA 1
ATOM 667 C C . GLY A 1 87 ? 18.162 -11.591 -2.563 1.00 49.22 87 GLY A C 1
ATOM 668 O O . GLY A 1 87 ? 18.553 -11.919 -3.684 1.00 49.22 87 GLY A O 1
ATOM 669 N N . SER A 1 88 ? 17.753 -10.355 -2.254 1.00 47.88 88 SER A N 1
ATOM 670 C CA . SER A 1 88 ? 17.409 -9.273 -3.201 1.00 47.88 88 SER A CA 1
ATOM 671 C C . SER A 1 88 ? 18.470 -8.886 -4.248 1.00 47.88 88 SER A C 1
ATOM 673 O O . SER A 1 88 ? 18.183 -8.096 -5.140 1.00 47.88 88 SER A O 1
ATOM 675 N N . TYR A 1 89 ? 19.666 -9.483 -4.230 1.00 49.19 89 TYR A N 1
ATOM 676 C CA . TYR A 1 89 ? 20.756 -9.163 -5.160 1.00 49.19 89 TYR A CA 1
ATOM 677 C C . TYR A 1 89 ? 21.398 -10.350 -5.881 1.00 49.19 89 TYR A C 1
ATOM 679 O O . TYR A 1 89 ? 22.363 -10.162 -6.613 1.00 49.19 89 TYR A O 1
ATOM 687 N N . ASN A 1 90 ? 20.870 -11.569 -5.734 1.00 42.81 90 ASN A N 1
ATOM 688 C CA . ASN A 1 90 ? 21.428 -12.750 -6.400 1.00 42.81 90 ASN A CA 1
ATOM 689 C C . ASN A 1 90 ? 20.436 -13.339 -7.421 1.00 42.81 90 ASN A C 1
ATOM 691 O O . ASN A 1 90 ? 19.880 -14.416 -7.201 1.00 42.81 90 ASN A O 1
ATOM 695 N N . SER A 1 91 ? 20.189 -12.667 -8.553 1.00 42.03 91 SER A N 1
ATOM 696 C CA . SER A 1 91 ? 19.362 -13.235 -9.634 1.00 42.03 91 SER A CA 1
ATOM 697 C C . SER A 1 91 ? 19.757 -12.754 -11.037 1.00 42.03 91 SER A C 1
ATOM 699 O O . SER A 1 91 ? 20.067 -11.591 -11.248 1.00 42.03 91 SER A O 1
ATOM 701 N N . LYS A 1 92 ? 19.673 -13.680 -12.009 1.00 45.97 92 LYS A N 1
ATOM 702 C CA . LYS A 1 92 ? 19.877 -13.493 -13.463 1.00 45.97 92 LYS A CA 1
ATOM 703 C C . LYS A 1 92 ? 18.895 -12.488 -14.100 1.00 45.97 92 LYS A C 1
ATOM 705 O O . LYS A 1 92 ? 18.024 -11.958 -13.423 1.00 45.97 92 LYS A O 1
ATOM 710 N N . TRP A 1 93 ? 19.071 -12.268 -15.408 1.00 50.28 93 TRP A N 1
ATOM 711 C CA . TRP A 1 93 ? 18.693 -11.083 -16.183 1.00 50.28 93 TRP A CA 1
ATOM 712 C C . TRP A 1 93 ? 17.573 -11.254 -17.224 1.00 50.28 93 TRP A C 1
ATOM 714 O O . TRP A 1 93 ? 17.774 -12.048 -18.145 1.00 50.28 93 TRP A O 1
ATOM 724 N N . PRO A 1 94 ? 16.487 -10.441 -17.175 1.00 52.84 94 PRO A N 1
ATOM 725 C CA . PRO A 1 94 ? 15.957 -9.752 -15.984 1.00 52.84 94 PRO A CA 1
ATOM 726 C C . PRO A 1 94 ? 15.676 -10.754 -14.854 1.00 52.84 94 PRO A C 1
ATOM 728 O O . PRO A 1 94 ? 15.561 -11.949 -15.123 1.00 52.84 94 PRO A O 1
ATOM 731 N N . PRO A 1 95 ? 15.527 -10.311 -13.592 1.00 54.88 95 PRO A N 1
ATOM 732 C CA . PRO A 1 95 ? 15.043 -11.207 -12.560 1.00 54.88 95 PRO A CA 1
ATOM 733 C C . PRO A 1 95 ? 13.595 -11.586 -12.893 1.00 54.88 95 PRO A C 1
ATOM 735 O O . PRO A 1 95 ? 12.653 -10.860 -12.571 1.00 54.88 95 PRO A O 1
ATOM 738 N N . ASP A 1 96 ? 13.435 -12.751 -13.527 1.00 50.62 96 ASP A N 1
ATOM 739 C CA . ASP A 1 96 ? 12.160 -13.438 -13.790 1.00 50.62 96 ASP A CA 1
ATOM 740 C C . ASP A 1 96 ? 11.436 -13.835 -12.486 1.00 50.62 96 ASP A C 1
ATOM 742 O O . ASP A 1 96 ? 10.329 -14.371 -12.505 1.00 50.62 96 ASP A O 1
ATOM 746 N N . ARG A 1 97 ? 12.109 -13.652 -11.341 1.00 50.78 97 ARG A N 1
ATOM 747 C CA . ARG A 1 97 ? 11.826 -14.325 -10.071 1.00 50.78 97 ARG A CA 1
ATOM 748 C C . ARG A 1 97 ? 11.275 -13.441 -8.969 1.00 50.78 97 ARG A C 1
ATOM 750 O O . ARG A 1 97 ? 10.900 -13.996 -7.942 1.00 50.78 97 ARG A O 1
ATOM 757 N N . VAL A 1 98 ? 11.219 -12.121 -9.146 1.00 60.25 98 VAL A N 1
ATOM 758 C CA . VAL A 1 98 ? 10.517 -11.298 -8.158 1.00 60.25 98 VAL A CA 1
ATOM 759 C C . VAL A 1 98 ? 9.026 -11.534 -8.388 1.00 60.25 98 VAL A C 1
ATOM 761 O O . VAL A 1 98 ? 8.425 -10.971 -9.301 1.00 60.25 98 VAL A O 1
ATOM 764 N N . GLN A 1 99 ? 8.468 -12.491 -7.653 1.00 74.50 99 GLN A N 1
ATOM 765 C CA . GLN A 1 99 ? 7.063 -12.859 -7.730 1.00 74.50 99 GLN A CA 1
ATOM 766 C C . GLN A 1 99 ? 6.333 -12.180 -6.583 1.00 74.50 99 GLN A C 1
ATOM 768 O O . GLN A 1 99 ? 6.725 -12.300 -5.427 1.00 74.50 99 GLN A O 1
ATOM 773 N N . ALA A 1 100 ? 5.251 -11.483 -6.912 1.00 88.75 100 ALA A N 1
ATOM 774 C CA . ALA A 1 100 ? 4.297 -11.057 -5.909 1.00 88.75 100 ALA A CA 1
ATOM 775 C C . ALA A 1 100 ? 3.291 -12.189 -5.687 1.00 88.75 100 ALA A C 1
ATOM 777 O O . ALA A 1 100 ? 2.712 -12.722 -6.640 1.00 88.75 100 ALA A O 1
ATOM 778 N N . THR A 1 101 ? 3.050 -12.539 -4.431 1.00 93.19 101 THR A N 1
ATOM 779 C CA . THR A 1 101 ? 1.949 -13.421 -4.072 1.00 93.19 101 THR A CA 1
ATOM 780 C C . THR A 1 101 ? 0.658 -12.613 -4.080 1.00 93.19 101 THR A C 1
ATOM 782 O O . THR A 1 101 ? 0.494 -11.677 -3.301 1.00 93.19 101 THR A O 1
ATOM 785 N N . VAL A 1 102 ? -0.281 -12.998 -4.944 1.00 95.50 102 VAL A N 1
ATOM 786 C CA . VAL A 1 102 ? -1.592 -12.350 -5.057 1.00 95.50 102 VAL A CA 1
ATOM 787 C C . VAL A 1 102 ? -2.675 -13.296 -4.557 1.00 95.50 102 VAL A C 1
ATOM 789 O O . VAL A 1 102 ? -2.837 -14.411 -5.065 1.00 95.50 102 VAL A O 1
ATOM 792 N N . ARG A 1 103 ? -3.434 -12.850 -3.554 1.00 97.88 103 ARG A N 1
ATOM 793 C CA . ARG A 1 103 ? -4.514 -13.631 -2.943 1.00 97.88 103 ARG A CA 1
ATOM 794 C C . ARG A 1 103 ? -5.779 -12.799 -2.810 1.00 97.88 103 ARG A C 1
ATOM 796 O O . ARG A 1 103 ? -5.719 -11.590 -2.614 1.00 97.88 103 ARG A O 1
ATOM 803 N N . HIS A 1 104 ? -6.921 -13.465 -2.865 1.00 98.38 104 HIS A N 1
ATOM 804 C CA . HIS A 1 104 ? -8.229 -12.853 -2.679 1.00 98.38 104 HIS A CA 1
ATOM 805 C C . HIS A 1 104 ? -9.057 -13.650 -1.669 1.00 98.38 104 HIS A C 1
ATOM 807 O O . HIS A 1 104 ? -9.059 -14.883 -1.701 1.00 98.38 104 HIS A O 1
ATOM 813 N N . ALA A 1 105 ? -9.793 -12.949 -0.813 1.00 98.44 105 ALA A N 1
ATOM 814 C CA . ALA A 1 105 ? -10.769 -13.515 0.109 1.00 98.44 105 ALA A CA 1
ATOM 815 C C . ALA A 1 105 ? -12.060 -12.684 0.115 1.00 98.44 105 ALA A C 1
ATOM 817 O O . ALA A 1 105 ? -12.114 -11.577 -0.420 1.00 98.44 105 ALA A O 1
ATOM 818 N N . ARG A 1 106 ? -13.112 -13.223 0.739 1.00 98.38 106 ARG A N 1
ATOM 819 C CA . ARG A 1 106 ? -14.347 -12.485 1.025 1.00 98.38 106 ARG A CA 1
ATOM 820 C C . ARG A 1 106 ? -14.534 -12.348 2.524 1.00 98.38 106 ARG A C 1
ATOM 822 O O . ARG A 1 106 ? -14.479 -13.337 3.249 1.00 98.38 106 ARG A O 1
ATOM 829 N N . MET A 1 107 ? -14.812 -11.130 2.958 1.00 98.38 107 MET A N 1
ATOM 830 C CA . MET A 1 107 ? -15.116 -10.785 4.339 1.00 98.38 107 MET A CA 1
ATOM 831 C C . MET A 1 107 ? -16.598 -10.420 4.469 1.00 98.38 107 MET A C 1
ATOM 833 O O . MET A 1 107 ? -17.216 -9.890 3.539 1.00 98.38 107 MET A O 1
ATOM 837 N N . ARG A 1 108 ? -17.194 -10.715 5.627 1.00 98.12 108 ARG A N 1
ATOM 838 C CA . ARG A 1 108 ? -18.573 -10.312 5.925 1.00 98.12 108 ARG A CA 1
ATOM 839 C C . ARG A 1 108 ? -18.645 -8.799 6.167 1.00 98.12 108 ARG A C 1
ATOM 841 O O . ARG A 1 108 ? -17.728 -8.215 6.743 1.00 98.12 108 ARG A O 1
ATOM 848 N N . ARG A 1 109 ? -19.744 -8.163 5.744 1.00 97.44 109 ARG A N 1
ATOM 849 C CA . ARG A 1 109 ? -19.925 -6.703 5.862 1.00 97.44 109 ARG A CA 1
ATOM 850 C C . ARG A 1 109 ? -19.962 -6.207 7.308 1.00 97.44 109 ARG A C 1
ATOM 852 O O . ARG A 1 109 ? -19.455 -5.125 7.572 1.00 97.44 109 ARG A O 1
ATOM 859 N N . ASP A 1 110 ? -20.546 -6.975 8.223 1.00 97.19 110 ASP A N 1
ATOM 860 C CA . ASP A 1 110 ? -20.590 -6.655 9.655 1.00 97.19 110 ASP A CA 1
ATOM 861 C C . ASP A 1 110 ? -19.183 -6.633 10.263 1.00 97.19 110 ASP A C 1
ATOM 863 O O . ASP A 1 110 ? -18.815 -5.672 10.930 1.00 97.19 110 ASP A O 1
ATOM 867 N N . ALA A 1 111 ? -18.365 -7.638 9.946 1.00 97.56 111 ALA A N 1
ATOM 868 C CA . ALA A 1 111 ? -16.978 -7.694 10.390 1.00 97.56 111 ALA A CA 1
ATOM 869 C C . ALA A 1 111 ? -16.155 -6.515 9.836 1.00 97.56 111 ALA A C 1
ATOM 871 O O . ALA A 1 111 ? -15.353 -5.926 10.558 1.00 97.56 111 ALA A O 1
ATOM 872 N N . TYR A 1 112 ? -16.371 -6.136 8.571 1.00 98.44 112 TYR A N 1
ATOM 873 C CA . TYR A 1 112 ? -15.712 -4.964 7.993 1.00 98.44 112 TYR A CA 1
ATOM 874 C C . TYR A 1 112 ? -16.179 -3.652 8.632 1.00 98.44 112 TYR A C 1
ATOM 876 O O . TYR A 1 112 ? -15.358 -2.789 8.926 1.00 98.44 112 TYR A O 1
ATOM 884 N N . ALA A 1 113 ? -17.480 -3.506 8.893 1.00 97.62 113 ALA A N 1
ATOM 885 C CA . ALA A 1 113 ? -18.010 -2.339 9.589 1.00 97.62 113 ALA A CA 1
ATOM 886 C C . ALA A 1 113 ? -17.374 -2.188 10.981 1.00 97.62 113 ALA A C 1
ATOM 888 O O . ALA A 1 113 ? -16.953 -1.088 11.328 1.00 97.62 113 ALA A O 1
ATOM 889 N N . SER A 1 114 ? -17.198 -3.289 11.723 1.00 97.44 114 SER A N 1
ATOM 890 C CA . SER A 1 114 ? -16.469 -3.274 12.998 1.00 97.44 114 SER A CA 1
ATOM 891 C C . SER A 1 114 ? -15.007 -2.839 12.845 1.00 97.44 114 SER A C 1
ATOM 893 O O . SER A 1 114 ? -14.529 -2.051 13.655 1.00 97.44 114 SER A O 1
ATOM 895 N N . LEU A 1 115 ? -14.303 -3.279 11.794 1.00 98.44 115 LEU A N 1
ATOM 896 C CA . LEU A 1 115 ? -12.948 -2.792 11.501 1.00 98.44 115 LEU A CA 1
ATOM 897 C C . LEU A 1 115 ? -12.941 -1.276 11.234 1.00 98.44 115 LEU A C 1
ATOM 899 O O . LEU A 1 115 ? -12.100 -0.556 11.765 1.00 98.44 115 LEU A O 1
ATOM 903 N N . VAL A 1 116 ? -13.885 -0.771 10.437 1.00 98.31 116 VAL A N 1
ATOM 904 C CA . VAL A 1 116 ? -14.002 0.665 10.126 1.00 98.31 116 VAL A CA 1
ATOM 905 C C . VAL A 1 116 ? -14.313 1.496 11.380 1.00 98.31 116 VAL A C 1
ATOM 907 O O . VAL A 1 116 ? -13.753 2.582 11.551 1.00 98.31 116 VAL A O 1
ATOM 910 N N . GLU A 1 117 ? -15.156 0.987 12.279 1.00 97.44 117 GLU A N 1
ATOM 911 C CA . GLU A 1 117 ? -15.425 1.598 13.587 1.00 97.44 117 GLU A CA 1
ATOM 912 C C . GLU A 1 117 ? -14.170 1.628 14.468 1.00 97.44 117 GLU A C 1
ATOM 914 O O . GLU A 1 117 ? -13.846 2.675 15.039 1.00 97.44 117 GLU A O 1
ATOM 919 N N . ASP A 1 118 ? -13.415 0.527 14.517 1.00 98.00 118 ASP A N 1
ATOM 920 C CA . ASP A 1 118 ? -12.160 0.446 15.268 1.00 98.00 118 ASP A CA 1
ATOM 921 C C . ASP A 1 118 ? -11.133 1.468 14.751 1.00 98.00 118 ASP A C 1
ATOM 923 O O . ASP A 1 118 ? -10.478 2.148 15.545 1.00 98.00 118 ASP A O 1
ATOM 927 N N . LEU A 1 119 ? -11.041 1.667 13.430 1.00 98.25 119 LEU A N 1
ATOM 928 C CA . LEU A 1 119 ? -10.203 2.716 12.832 1.00 98.25 119 LEU A CA 1
ATOM 929 C C . LEU A 1 119 ? -10.651 4.131 13.235 1.00 98.25 119 LEU A C 1
ATOM 931 O O . LEU A 1 119 ? -9.817 5.030 13.377 1.00 98.25 119 LEU A O 1
ATOM 935 N N . GLY A 1 120 ? -11.949 4.331 13.472 1.00 97.44 120 GLY A N 1
ATOM 936 C CA . GLY A 1 120 ? -12.508 5.547 14.065 1.00 97.44 120 GLY A CA 1
ATOM 937 C C . GLY A 1 120 ? -11.971 5.839 15.466 1.00 97.44 120 GLY A C 1
ATOM 938 O O . GLY A 1 120 ? -11.671 6.996 15.785 1.00 97.44 120 GLY A O 1
ATOM 939 N N . VAL A 1 121 ? -11.801 4.795 16.281 1.00 97.56 121 VAL A N 1
ATOM 940 C CA . VAL A 1 121 ? -11.204 4.878 17.624 1.00 97.56 121 VAL A CA 1
ATOM 941 C C . VAL A 1 121 ? -9.693 5.111 17.539 1.00 97.56 121 VAL A C 1
ATOM 943 O O . VAL A 1 121 ? -9.179 6.001 18.215 1.00 97.56 121 VAL A O 1
ATOM 946 N N . VAL A 1 122 ? -8.982 4.379 16.669 1.00 97.69 122 VAL A N 1
ATOM 947 C CA . VAL A 1 122 ? -7.536 4.566 16.416 1.00 97.69 122 VAL A CA 1
ATOM 948 C C . VAL A 1 122 ? -7.239 6.011 16.016 1.00 97.69 122 VAL A C 1
ATOM 950 O O . VAL A 1 122 ? -6.305 6.628 16.534 1.00 97.69 122 VAL A O 1
ATOM 953 N N . ASN A 1 123 ? -8.043 6.579 15.115 1.00 97.25 123 ASN A N 1
ATOM 954 C CA . ASN A 1 123 ? -7.863 7.956 14.671 1.00 97.25 123 ASN A CA 1
ATOM 955 C C . ASN A 1 123 ? -8.049 8.960 15.820 1.00 97.25 123 ASN A C 1
ATOM 957 O O . ASN A 1 123 ? -7.266 9.906 15.937 1.00 97.25 123 ASN A O 1
ATOM 961 N N . ALA A 1 124 ? -9.041 8.725 16.682 1.00 96.19 124 ALA A N 1
ATOM 962 C CA . ALA A 1 124 ? -9.367 9.577 17.824 1.00 96.19 124 ALA A CA 1
ATOM 963 C C . ALA A 1 124 ? -8.408 9.433 19.020 1.00 96.19 124 ALA A C 1
ATOM 965 O O . ALA A 1 124 ? -8.459 10.251 19.937 1.00 96.19 124 ALA A O 1
ATOM 966 N N . ALA A 1 125 ? -7.543 8.415 19.037 1.00 96.44 125 ALA A N 1
ATOM 967 C CA . ALA A 1 125 ? -6.558 8.237 20.096 1.00 96.44 125 ALA A CA 1
ATOM 968 C C . ALA A 1 125 ? -5.562 9.411 20.138 1.00 96.44 125 ALA A C 1
ATOM 970 O O . ALA A 1 125 ? -5.095 9.897 19.111 1.00 96.44 125 ALA A O 1
ATOM 971 N N . GLU A 1 126 ? -5.182 9.855 21.324 1.00 95.75 126 GLU A N 1
ATOM 972 C CA . GLU A 1 126 ? -4.072 10.781 21.540 1.00 95.75 126 GLU A CA 1
ATOM 973 C C . GLU A 1 126 ? -2.906 9.998 22.135 1.00 95.75 126 GLU A C 1
ATOM 975 O O . GLU A 1 126 ? -3.047 9.379 23.188 1.00 95.75 126 GLU A O 1
ATOM 980 N N . VAL A 1 127 ? -1.757 10.023 21.460 1.00 93.19 127 VAL A N 1
ATOM 981 C CA . VAL A 1 127 ? -0.556 9.287 21.870 1.00 93.19 127 VAL A CA 1
ATOM 982 C C . VAL A 1 127 ? 0.476 10.282 22.385 1.00 93.19 127 VAL A C 1
ATOM 984 O O . VAL A 1 127 ? 0.799 11.252 21.697 1.00 93.19 127 VAL A O 1
ATOM 987 N N . ARG A 1 128 ? 0.989 10.064 23.599 1.00 91.25 128 ARG A N 1
ATOM 988 C CA . ARG A 1 128 ? 1.976 10.949 24.238 1.00 91.25 128 ARG A CA 1
ATOM 989 C C . ARG A 1 128 ? 3.176 10.151 24.715 1.00 91.25 128 ARG A C 1
ATOM 991 O O . ARG A 1 128 ? 3.015 9.227 25.509 1.00 91.25 128 ARG A O 1
ATOM 998 N N . LEU A 1 129 ? 4.369 10.532 24.260 1.00 87.88 129 LEU A N 1
ATOM 999 C CA . LEU A 1 129 ? 5.622 9.926 24.712 1.00 87.88 129 LEU A CA 1
ATOM 1000 C C . LEU A 1 129 ? 5.782 10.074 26.227 1.00 87.88 129 LEU A C 1
ATOM 1002 O O . LEU A 1 129 ? 5.519 11.138 26.793 1.00 87.88 129 LEU A O 1
ATOM 1006 N N . ILE A 1 130 ? 6.257 9.014 26.872 1.00 85.06 130 ILE A N 1
ATOM 1007 C CA . ILE A 1 130 ? 6.635 9.052 28.281 1.00 85.06 130 ILE A CA 1
ATOM 1008 C C . ILE A 1 130 ? 8.025 9.686 28.366 1.00 85.06 130 ILE A C 1
ATOM 1010 O O . ILE A 1 130 ? 9.020 9.097 27.942 1.00 85.06 130 ILE A O 1
ATOM 1014 N N . GLN A 1 131 ? 8.112 10.891 28.931 1.00 72.62 131 GLN A N 1
ATOM 1015 C CA . GLN A 1 131 ? 9.402 11.493 29.265 1.00 72.62 131 GLN A CA 1
ATOM 1016 C C . GLN A 1 131 ? 10.001 10.746 30.461 1.00 72.62 131 GLN A C 1
ATOM 1018 O O . GLN A 1 131 ? 9.480 10.826 31.571 1.00 72.62 131 GLN A O 1
ATOM 1023 N N . ARG A 1 132 ? 11.085 9.996 30.242 1.00 65.94 132 ARG A N 1
ATOM 1024 C CA . ARG A 1 132 ? 11.850 9.368 31.326 1.00 65.94 132 ARG A CA 1
ATOM 1025 C C . ARG A 1 132 ? 13.046 10.250 31.669 1.00 65.94 132 ARG A C 1
ATOM 1027 O O . ARG A 1 132 ? 13.948 10.411 30.851 1.00 65.94 132 ARG A O 1
ATOM 1034 N N . GLU A 1 133 ? 13.058 10.817 32.873 1.00 55.09 133 GLU A N 1
ATOM 1035 C CA . GLU A 1 133 ? 14.237 11.512 33.394 1.00 55.09 133 GLU A CA 1
ATOM 1036 C C . GLU A 1 133 ? 15.385 10.514 33.630 1.00 55.09 133 GLU A C 1
ATOM 1038 O O . GLU A 1 133 ? 15.194 9.426 34.175 1.00 55.09 133 GLU A O 1
ATOM 1043 N N . GLY A 1 134 ? 16.599 10.885 33.217 1.00 53.16 134 GLY A N 1
ATOM 1044 C CA . GLY A 1 134 ? 17.833 10.202 33.626 1.00 53.16 134 GLY A CA 1
ATOM 1045 C C . GLY A 1 134 ? 18.209 8.924 32.871 1.00 53.16 134 GLY A C 1
ATOM 1046 O O . GLY A 1 134 ? 19.240 8.335 33.186 1.00 53.16 134 GLY A O 1
ATOM 1047 N N . TRP A 1 135 ? 17.447 8.507 31.859 1.00 46.09 135 TRP A N 1
ATOM 1048 C CA . TRP A 1 135 ? 17.830 7.397 30.984 1.00 46.09 135 TRP A CA 1
ATOM 1049 C C . TRP A 1 135 ? 17.902 7.891 29.542 1.00 46.09 135 TRP A C 1
ATOM 1051 O O . TRP A 1 135 ? 16.888 8.387 29.045 1.00 46.09 135 TRP A O 1
ATOM 1061 N N . PRO A 1 136 ? 19.043 7.752 28.831 1.00 49.38 136 PRO A N 1
ATOM 1062 C CA . PRO A 1 136 ? 18.991 7.834 27.383 1.00 49.38 136 PRO A CA 1
ATOM 1063 C C . PRO A 1 136 ? 17.994 6.760 26.968 1.00 49.38 136 PRO A C 1
ATOM 1065 O O . PRO A 1 136 ? 18.155 5.591 27.333 1.00 49.38 136 PRO A O 1
ATOM 1068 N N . LEU A 1 137 ? 16.904 7.201 26.337 1.00 52.97 137 LEU A N 1
ATOM 1069 C CA . LEU A 1 137 ? 15.886 6.362 25.722 1.00 52.97 137 LEU A CA 1
ATOM 1070 C C . LEU A 1 137 ? 16.545 5.067 25.259 1.00 52.97 137 LEU A C 1
ATOM 1072 O O . LEU A 1 137 ? 17.489 5.167 24.478 1.00 52.97 137 LEU A O 1
ATOM 1076 N N . ARG A 1 138 ? 16.139 3.907 25.804 1.00 47.22 138 ARG A N 1
ATOM 1077 C CA . ARG A 1 138 ? 16.747 2.606 25.486 1.00 47.22 138 ARG A CA 1
ATOM 1078 C C . ARG A 1 138 ? 16.804 2.484 23.970 1.00 47.22 138 ARG A C 1
ATOM 1080 O O . ARG A 1 138 ? 15.828 2.117 23.328 1.00 47.22 138 ARG A O 1
ATOM 1087 N N . SER A 1 139 ? 17.960 2.811 23.413 1.00 46.59 139 SER A N 1
ATOM 1088 C CA . SER A 1 139 ? 18.252 2.749 22.001 1.00 46.59 139 SER A CA 1
ATOM 1089 C C . SER A 1 139 ? 18.573 1.296 21.708 1.00 46.59 139 SER A C 1
ATOM 1091 O O . SER A 1 139 ? 19.694 0.944 21.349 1.00 46.59 139 SER A O 1
ATOM 1093 N N . TRP A 1 140 ? 17.582 0.425 21.885 1.00 44.09 140 TRP A N 1
ATOM 1094 C CA . TRP A 1 140 ? 17.488 -0.707 20.988 1.00 44.09 140 TRP A CA 1
ATOM 1095 C C . TRP A 1 140 ? 17.155 -0.075 19.648 1.00 44.09 140 TRP A C 1
ATOM 1097 O O . TRP A 1 140 ? 15.997 0.123 19.306 1.00 44.09 140 TRP A O 1
ATOM 1107 N N . VAL A 1 141 ? 18.203 0.385 18.961 1.00 47.00 141 VAL A N 1
ATOM 1108 C CA . VAL A 1 141 ? 18.131 0.786 17.567 1.00 47.00 141 VAL A CA 1
ATOM 1109 C C . VAL A 1 141 ? 17.837 -0.515 16.842 1.00 47.00 141 VAL A C 1
ATOM 1111 O O . VAL A 1 141 ? 18.749 -1.231 16.438 1.00 47.00 141 VAL A O 1
ATOM 1114 N N . GLY A 1 142 ? 16.559 -0.890 16.795 1.00 51.00 142 GLY A N 1
ATOM 1115 C CA . GLY A 1 142 ? 16.114 -1.900 15.863 1.00 51.00 142 GLY A CA 1
ATOM 1116 C C . GLY A 1 142 ? 16.506 -1.370 14.497 1.00 51.00 142 GLY A C 1
ATOM 1117 O O . GLY A 1 142 ? 16.051 -0.299 14.102 1.00 51.00 142 GLY A O 1
ATOM 1118 N N . SER A 1 143 ? 17.396 -2.074 13.807 1.00 54.22 143 SER A N 1
ATOM 1119 C CA . SER A 1 143 ? 17.736 -1.750 12.424 1.00 54.22 143 SER A CA 1
ATOM 1120 C C . SER A 1 143 ? 16.560 -2.032 11.478 1.00 54.22 143 SER A C 1
ATOM 1122 O O . SER A 1 143 ? 16.605 -1.653 10.312 1.00 54.22 143 SER A O 1
ATOM 1124 N N . ASN A 1 144 ? 15.500 -2.672 11.994 1.00 62.91 144 ASN A N 1
ATOM 1125 C CA . ASN A 1 144 ? 14.260 -2.994 11.304 1.00 62.91 144 ASN A CA 1
ATOM 1126 C C . ASN A 1 144 ? 13.550 -1.723 10.829 1.00 62.91 144 ASN A C 1
ATOM 1128 O O . ASN A 1 144 ? 12.661 -1.187 11.500 1.00 62.91 144 ASN A O 1
ATOM 1132 N N . ASN A 1 145 ? 13.918 -1.288 9.625 1.00 77.94 145 ASN A N 1
ATOM 1133 C CA . ASN A 1 145 ? 13.169 -0.292 8.884 1.00 77.94 145 ASN A CA 1
ATOM 1134 C C . ASN A 1 145 ? 11.788 -0.880 8.585 1.00 77.94 145 ASN A C 1
ATOM 1136 O O . ASN A 1 145 ? 11.678 -1.913 7.926 1.00 77.94 145 ASN A O 1
ATOM 1140 N N . SER A 1 146 ? 10.744 -0.232 9.079 1.00 87.75 146 SER A N 1
ATOM 1141 C CA . SER A 1 146 ? 9.366 -0.701 8.964 1.00 87.75 146 SER A CA 1
ATOM 1142 C C . SER A 1 146 ? 8.509 0.354 8.293 1.00 87.75 146 SER A C 1
ATOM 1144 O O . SER A 1 146 ? 8.839 1.542 8.317 1.00 87.75 146 SER A O 1
ATOM 1146 N N . TRP A 1 147 ? 7.416 -0.083 7.682 1.00 91.75 147 TRP A N 1
ATOM 1147 C CA . TRP A 1 147 ? 6.419 0.796 7.090 1.00 91.75 147 TRP A CA 1
ATOM 1148 C C . TRP A 1 147 ? 5.028 0.331 7.488 1.00 91.75 147 TRP A C 1
ATOM 1150 O O . TRP A 1 147 ? 4.755 -0.866 7.534 1.00 91.75 147 TRP A O 1
ATOM 1160 N N . ALA A 1 148 ? 4.162 1.291 7.784 1.00 94.38 148 ALA A N 1
ATOM 1161 C CA . ALA A 1 148 ? 2.769 1.060 8.108 1.00 94.38 148 ALA A CA 1
ATOM 1162 C C . ALA A 1 148 ? 1.914 2.168 7.499 1.00 94.38 148 ALA A C 1
ATOM 1164 O O . ALA A 1 148 ? 2.218 3.359 7.612 1.00 94.38 148 ALA A O 1
ATOM 1165 N N . TYR A 1 149 ? 0.823 1.766 6.867 1.00 95.75 149 TYR A N 1
ATOM 1166 C CA . TYR A 1 149 ? -0.064 2.635 6.121 1.00 95.75 149 TYR A CA 1
ATOM 1167 C C . TYR A 1 149 ? -1.506 2.174 6.273 1.00 95.75 149 TYR A C 1
ATOM 1169 O O . TYR A 1 149 ? -1.818 0.997 6.110 1.00 95.75 149 TYR A O 1
ATOM 1177 N N . ALA A 1 150 ? -2.399 3.128 6.498 1.00 98.12 150 ALA A N 1
ATOM 1178 C CA . ALA A 1 150 ? -3.831 2.934 6.393 1.00 98.12 150 ALA A CA 1
ATOM 1179 C C . ALA A 1 150 ? -4.465 4.148 5.719 1.00 98.12 150 ALA A C 1
ATOM 1181 O O . ALA A 1 150 ? -4.209 5.300 6.088 1.00 98.12 150 ALA A O 1
ATOM 1182 N N . ARG A 1 151 ? -5.332 3.900 4.743 1.00 98.06 151 ARG A N 1
ATOM 1183 C CA . ARG A 1 151 ? -6.123 4.931 4.078 1.00 98.06 151 ARG A CA 1
ATOM 1184 C C . ARG A 1 151 ? -7.556 4.461 3.926 1.00 98.06 151 ARG A C 1
ATOM 1186 O O . ARG A 1 151 ? -7.800 3.455 3.276 1.00 98.06 151 ARG A O 1
ATOM 1193 N N . LEU A 1 152 ? -8.489 5.252 4.444 1.00 98.12 152 LEU A N 1
ATOM 1194 C CA . LEU A 1 152 ? -9.919 5.054 4.231 1.00 98.12 152 LEU A CA 1
ATOM 1195 C C . LEU A 1 152 ? -10.441 6.124 3.271 1.00 98.12 152 LEU A C 1
ATOM 1197 O O . LEU A 1 152 ? -10.167 7.320 3.450 1.00 98.12 152 LEU A O 1
ATOM 1201 N N . ALA A 1 153 ? -11.186 5.703 2.254 1.00 97.12 153 ALA A N 1
ATOM 1202 C CA . ALA A 1 153 ? -11.709 6.571 1.213 1.00 97.12 153 ALA A CA 1
ATOM 1203 C C . ALA A 1 153 ? -13.213 6.371 1.007 1.00 97.12 153 ALA A C 1
ATOM 1205 O O . ALA A 1 153 ? -13.652 5.327 0.540 1.00 97.12 153 ALA A O 1
ATOM 1206 N N . ALA A 1 154 ? -13.997 7.408 1.292 1.00 94.25 154 ALA A N 1
ATOM 1207 C CA . ALA A 1 154 ? -15.438 7.427 1.067 1.00 94.25 154 ALA A CA 1
ATOM 1208 C C . ALA A 1 154 ? -15.748 8.304 -0.149 1.00 94.25 154 ALA A C 1
ATOM 1210 O O . ALA A 1 154 ? -15.300 9.454 -0.215 1.00 94.25 154 ALA A O 1
ATOM 1211 N N . LYS A 1 155 ? -16.492 7.779 -1.133 1.00 90.94 155 LYS A N 1
ATOM 1212 C CA . LYS A 1 155 ? -16.877 8.516 -2.356 1.00 90.94 155 LYS A CA 1
ATOM 1213 C C . LYS A 1 155 ? -15.679 9.219 -3.029 1.00 90.94 155 LYS A C 1
ATOM 1215 O O . LYS A 1 155 ? -15.742 10.404 -3.362 1.00 90.94 155 LYS A O 1
ATOM 1220 N N . ASN A 1 156 ? -14.562 8.500 -3.171 1.00 86.81 156 ASN A N 1
ATOM 1221 C CA . ASN A 1 156 ? -13.279 8.981 -3.713 1.00 86.81 156 ASN A CA 1
ATOM 1222 C C . ASN A 1 156 ? -12.572 10.091 -2.907 1.00 86.81 156 ASN A C 1
ATOM 1224 O O . ASN A 1 156 ? -11.576 10.649 -3.369 1.00 86.81 156 ASN A O 1
ATOM 1228 N N . LYS A 1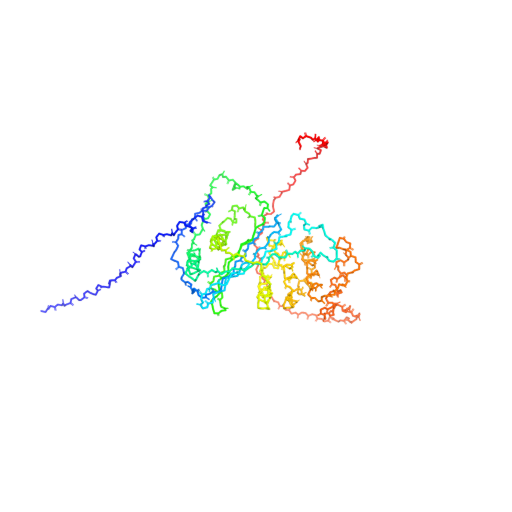 157 ? -13.027 10.404 -1.689 1.00 94.38 157 LYS A N 1
ATOM 1229 C CA . LYS A 1 157 ? -12.364 11.346 -0.778 1.00 94.38 157 LYS A CA 1
ATOM 1230 C C . LYS A 1 157 ? -11.695 10.594 0.362 1.00 94.38 157 LYS A C 1
ATOM 1232 O O . LYS A 1 157 ? -12.320 9.778 1.030 1.00 94.38 157 LYS A O 1
ATOM 1237 N N . THR A 1 158 ? -10.422 10.890 0.602 1.00 96.12 158 THR A N 1
ATOM 1238 C CA . THR A 1 158 ? -9.695 10.355 1.759 1.00 96.12 158 THR A CA 1
ATOM 1239 C C . THR A 1 158 ? -10.271 10.956 3.044 1.00 96.12 158 THR A C 1
ATOM 1241 O O . THR A 1 158 ? -10.232 12.174 3.209 1.00 96.12 158 THR A O 1
ATOM 1244 N N . VAL A 1 159 ? -10.786 10.110 3.938 1.00 96.94 159 VAL A N 1
ATOM 1245 C CA . VAL A 1 159 ? -11.356 10.503 5.245 1.00 96.94 159 VAL A CA 1
ATOM 1246 C C . VAL A 1 159 ? -10.467 10.100 6.425 1.00 96.94 159 VAL A C 1
ATOM 1248 O O . VAL A 1 159 ? -10.573 10.679 7.503 1.00 96.94 159 VAL A O 1
ATOM 1251 N N . LEU A 1 160 ? -9.555 9.152 6.202 1.00 97.25 160 LEU A N 1
ATOM 1252 C CA . LEU A 1 160 ? -8.499 8.757 7.129 1.00 97.25 160 LEU A CA 1
ATOM 1253 C C . LEU A 1 160 ? -7.218 8.505 6.337 1.00 97.25 160 LEU A C 1
ATOM 1255 O O . LEU A 1 160 ? -7.254 7.856 5.289 1.00 97.25 160 LEU A O 1
ATOM 1259 N N . ARG A 1 161 ? -6.086 8.987 6.854 1.00 96.56 161 ARG A N 1
ATOM 1260 C CA . ARG A 1 161 ? -4.753 8.610 6.379 1.00 96.56 161 ARG A CA 1
ATOM 1261 C C . ARG A 1 161 ? -3.791 8.542 7.559 1.00 96.56 161 ARG A C 1
ATOM 1263 O O . ARG A 1 161 ? -3.513 9.563 8.179 1.00 96.56 161 ARG A O 1
ATOM 1270 N N . LEU A 1 162 ? -3.277 7.350 7.824 1.00 95.94 162 LEU A N 1
ATOM 1271 C CA . LEU A 1 162 ? -2.249 7.059 8.819 1.00 95.94 162 LEU A CA 1
ATOM 1272 C C . LEU A 1 162 ? -1.066 6.456 8.072 1.00 95.94 162 LEU A C 1
ATOM 1274 O O . LEU A 1 162 ? -1.262 5.590 7.225 1.00 95.94 162 LEU A O 1
ATOM 1278 N N . ASP A 1 163 ? 0.140 6.960 8.298 1.00 92.38 163 ASP A N 1
ATOM 1279 C CA . ASP A 1 163 ? 1.273 6.603 7.448 1.00 92.38 163 ASP A CA 1
ATOM 1280 C C . ASP A 1 163 ? 2.594 6.919 8.149 1.00 92.38 163 ASP A C 1
ATOM 1282 O O . ASP A 1 163 ? 2.848 8.074 8.504 1.00 92.38 163 ASP A O 1
ATOM 1286 N N . TRP A 1 164 ? 3.430 5.902 8.318 1.00 91.31 164 TRP A N 1
ATOM 1287 C CA . TRP A 1 164 ? 4.713 5.985 9.000 1.00 91.31 164 TRP A CA 1
ATOM 1288 C C . TRP A 1 164 ? 5.723 5.037 8.352 1.00 91.31 164 TRP A C 1
ATOM 1290 O O . TRP A 1 164 ? 5.384 3.900 8.031 1.00 91.31 164 TRP A O 1
ATOM 1300 N N . ALA A 1 165 ? 6.969 5.492 8.210 1.00 87.25 165 ALA A N 1
ATOM 1301 C CA . ALA A 1 165 ? 8.111 4.613 8.004 1.00 87.25 165 ALA A CA 1
ATOM 1302 C C . ALA A 1 165 ? 9.293 5.071 8.848 1.00 87.25 165 ALA A C 1
ATOM 1304 O O . ALA A 1 165 ? 9.524 6.273 9.024 1.00 87.25 165 ALA A O 1
ATOM 1305 N N . GLY A 1 166 ? 10.069 4.109 9.320 1.00 82.31 166 GLY A N 1
ATOM 1306 C CA . GLY A 1 166 ? 11.296 4.364 10.049 1.00 82.31 166 GLY A CA 1
ATOM 1307 C C . GLY A 1 166 ? 11.714 3.170 10.885 1.00 82.31 166 GLY A C 1
ATOM 1308 O O . GLY A 1 166 ? 11.194 2.066 10.741 1.00 82.31 166 GLY A O 1
ATOM 1309 N N . ASN A 1 167 ? 12.664 3.419 11.777 1.00 75.81 167 ASN A N 1
ATOM 1310 C CA . ASN A 1 167 ? 13.118 2.433 12.744 1.00 75.81 167 ASN A CA 1
ATOM 1311 C C . ASN A 1 167 ? 12.275 2.506 14.010 1.00 75.81 167 ASN A C 1
ATOM 1313 O O . ASN A 1 167 ? 11.831 3.591 14.401 1.00 75.81 167 ASN A O 1
ATOM 1317 N N . PHE A 1 168 ? 12.111 1.364 14.676 1.00 64.50 168 PHE A N 1
ATOM 1318 C CA . PHE A 1 168 ? 11.585 1.295 16.035 1.00 64.50 168 PHE A CA 1
ATOM 1319 C C . PHE A 1 168 ? 12.610 1.903 16.995 1.00 64.50 168 PHE A C 1
ATOM 1321 O O . PHE A 1 168 ? 13.445 1.218 17.576 1.00 64.50 168 PHE A O 1
ATOM 1328 N N . SER A 1 169 ? 12.586 3.225 17.109 1.00 61.97 169 SER A N 1
ATOM 1329 C CA . SER A 1 169 ? 13.290 3.961 18.147 1.00 61.97 169 SER A CA 1
ATOM 1330 C C . SER A 1 169 ? 12.250 4.713 18.961 1.00 61.97 169 SER A C 1
ATOM 1332 O O . SER A 1 169 ? 11.195 5.091 18.457 1.00 61.97 169 SER A O 1
ATOM 1334 N N . SER A 1 170 ? 12.525 4.955 20.229 1.00 53.62 170 SER A N 1
ATOM 1335 C CA . SER A 1 170 ? 11.563 5.593 21.130 1.00 53.62 170 SER A CA 1
ATOM 1336 C C . SER A 1 170 ? 11.064 6.972 20.660 1.00 53.62 170 SER A C 1
ATOM 1338 O O . SER A 1 170 ? 9.947 7.356 20.990 1.00 53.62 170 SER A O 1
ATOM 1340 N N . LEU A 1 171 ? 11.852 7.716 19.870 1.00 59.28 171 LEU A N 1
ATOM 1341 C CA . LEU A 1 171 ? 11.447 9.017 19.321 1.00 59.28 171 LEU A CA 1
ATOM 1342 C C . LEU A 1 171 ? 10.387 8.889 18.217 1.00 59.28 171 LEU A C 1
ATOM 1344 O O . LEU A 1 171 ? 9.596 9.808 18.045 1.00 59.28 171 LEU A O 1
ATOM 1348 N N . SER A 1 172 ? 10.339 7.758 17.508 1.00 73.62 172 SER A N 1
ATOM 1349 C CA . SER A 1 172 ? 9.325 7.454 16.490 1.00 73.62 172 SER A CA 1
ATOM 1350 C C . SER A 1 172 ? 8.170 6.602 17.029 1.00 73.62 172 SER A C 1
ATOM 1352 O O . SER A 1 172 ? 7.184 6.401 16.320 1.00 73.62 172 SER A O 1
ATOM 1354 N N . ALA A 1 173 ? 8.252 6.115 18.273 1.00 79.81 173 ALA A N 1
ATOM 1355 C CA . ALA A 1 173 ? 7.270 5.196 18.844 1.00 79.81 173 ALA A CA 1
ATOM 1356 C C . ALA A 1 173 ? 5.847 5.782 18.846 1.00 79.81 173 ALA A C 1
ATOM 1358 O O . ALA A 1 173 ? 4.912 5.112 18.408 1.00 79.81 173 ALA A O 1
ATOM 1359 N N . ALA A 1 174 ? 5.682 7.047 19.252 1.00 85.88 174 ALA A N 1
ATOM 1360 C CA . ALA A 1 174 ? 4.376 7.710 19.230 1.00 85.88 174 ALA A CA 1
ATOM 1361 C C . ALA A 1 174 ? 3.836 7.917 17.804 1.00 85.88 174 ALA A C 1
ATOM 1363 O O . ALA A 1 174 ? 2.651 7.684 17.563 1.00 85.88 174 ALA A O 1
ATOM 1364 N N . ASP A 1 175 ? 4.703 8.288 16.856 1.00 88.25 175 ASP A N 1
ATOM 1365 C CA . ASP A 1 175 ? 4.325 8.495 15.451 1.00 88.25 175 ASP A CA 1
ATOM 1366 C C . ASP A 1 175 ? 3.909 7.181 14.770 1.00 88.25 175 ASP A C 1
ATOM 1368 O O . ASP A 1 175 ? 3.011 7.161 13.927 1.00 88.25 175 ASP A O 1
ATOM 1372 N N . SER A 1 176 ? 4.536 6.070 15.167 1.00 90.50 176 SER A N 1
ATOM 1373 C CA . SER A 1 176 ? 4.255 4.731 14.641 1.00 90.50 176 SER A CA 1
ATOM 1374 C C . SER A 1 176 ? 2.982 4.096 15.213 1.00 90.50 176 SER A C 1
ATOM 1376 O O . SER A 1 176 ? 2.394 3.227 14.571 1.00 90.50 176 SER A O 1
ATOM 1378 N N . ALA A 1 177 ? 2.521 4.541 16.389 1.00 93.62 177 ALA A N 1
ATOM 1379 C CA . ALA A 1 177 ? 1.486 3.854 17.161 1.00 93.62 177 ALA A CA 1
ATOM 1380 C C . ALA A 1 177 ? 0.160 3.707 16.399 1.00 93.62 177 ALA A C 1
ATOM 1382 O O . ALA A 1 177 ? -0.369 2.604 16.283 1.00 93.62 177 ALA A O 1
ATOM 1383 N N . LYS A 1 178 ? -0.374 4.798 15.827 1.00 96.94 178 LYS A N 1
ATOM 1384 C CA . LYS A 1 178 ? -1.651 4.735 15.092 1.00 96.94 178 LYS A CA 1
ATOM 1385 C C . LYS A 1 178 ? -1.550 3.942 13.783 1.00 96.94 178 LYS A C 1
ATOM 1387 O O . LYS A 1 178 ? -2.418 3.097 13.566 1.00 96.94 178 LYS A O 1
ATOM 1392 N N . PRO A 1 179 ? -0.554 4.180 12.901 1.00 96.31 179 PRO A N 1
ATOM 1393 C CA . PRO A 1 179 ? -0.402 3.382 11.684 1.00 96.31 179 PRO A CA 1
ATOM 1394 C C . PRO A 1 179 ? -0.242 1.886 11.969 1.00 96.31 179 PRO A C 1
ATOM 1396 O O . PRO A 1 179 ? -0.921 1.081 11.337 1.00 96.31 179 PRO A O 1
ATOM 1399 N N . LEU A 1 180 ? 0.587 1.513 12.951 1.00 95.25 180 LEU A N 1
ATOM 1400 C CA . LEU A 1 180 ? 0.786 0.111 13.326 1.00 95.25 180 LEU A CA 1
ATOM 1401 C C . LEU A 1 180 ? -0.479 -0.508 13.914 1.00 95.25 180 LEU A C 1
ATOM 1403 O O . LEU A 1 180 ? -0.818 -1.629 13.551 1.00 95.25 180 LEU A O 1
ATOM 1407 N N . ALA A 1 181 ? -1.222 0.225 14.748 1.00 97.62 181 ALA A N 1
ATOM 1408 C CA . ALA A 1 181 ? -2.485 -0.274 15.275 1.00 97.62 181 ALA A CA 1
ATOM 1409 C C . ALA A 1 181 ? -3.535 -0.488 14.177 1.00 97.62 181 ALA A C 1
ATOM 1411 O O . ALA A 1 181 ? -4.254 -1.483 14.202 1.00 97.62 181 ALA A O 1
ATOM 1412 N N . ALA A 1 182 ? -3.601 0.403 13.184 1.00 98.44 182 ALA A N 1
ATOM 1413 C CA . ALA A 1 182 ? -4.490 0.234 12.037 1.00 98.44 182 ALA A CA 1
ATOM 1414 C C . ALA A 1 182 ? -4.119 -0.995 11.189 1.00 98.44 182 ALA A C 1
ATOM 1416 O O . ALA A 1 182 ? -5.003 -1.754 10.794 1.00 98.4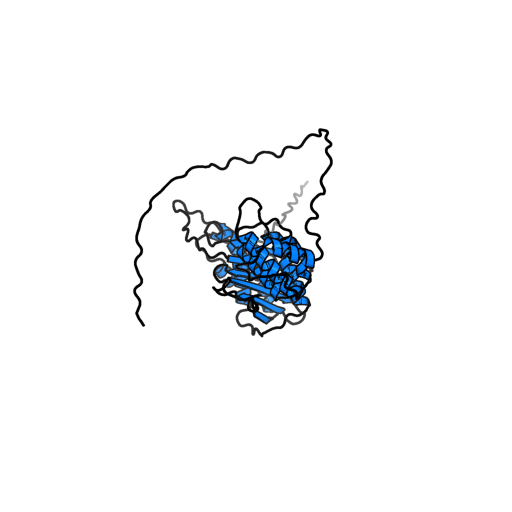4 182 ALA A O 1
ATOM 1417 N N . VAL A 1 183 ? -2.821 -1.213 10.946 1.00 98.06 183 VAL A N 1
ATOM 1418 C CA . VAL A 1 183 ? -2.312 -2.417 10.271 1.00 98.06 183 VAL A CA 1
ATOM 1419 C C . VAL A 1 183 ? -2.657 -3.672 11.078 1.00 98.06 183 VAL A C 1
ATOM 1421 O O . VAL A 1 183 ? -3.222 -4.607 10.517 1.00 98.06 183 VAL A O 1
ATOM 1424 N N . GLY A 1 184 ? -2.373 -3.685 12.383 1.00 97.88 184 GLY A N 1
ATOM 1425 C CA . GLY A 1 184 ? -2.632 -4.825 13.265 1.00 97.88 184 GLY A CA 1
ATOM 1426 C C . GLY A 1 184 ? -4.115 -5.190 13.345 1.00 97.88 184 GLY A C 1
ATOM 1427 O O . GLY A 1 184 ? -4.470 -6.354 13.212 1.00 97.88 184 GLY A O 1
ATOM 1428 N N . LEU A 1 185 ? -5.007 -4.202 13.452 1.00 98.56 185 LEU A N 1
ATOM 1429 C CA . LEU A 1 185 ? -6.454 -4.441 13.420 1.00 98.56 185 LEU A CA 1
ATOM 1430 C C . LEU A 1 185 ? -6.924 -5.010 12.079 1.00 98.56 185 LEU A C 1
ATOM 1432 O O . LEU A 1 185 ? -7.787 -5.884 12.050 1.00 98.56 185 LEU A O 1
ATOM 1436 N N . ALA A 1 186 ? -6.365 -4.537 10.964 1.00 98.44 186 ALA A N 1
ATOM 1437 C CA . ALA A 1 186 ? -6.690 -5.094 9.659 1.00 98.44 186 ALA A CA 1
ATOM 1438 C C . ALA A 1 186 ? -6.177 -6.532 9.500 1.00 98.44 186 ALA A C 1
ATOM 1440 O O . ALA A 1 186 ? -6.866 -7.344 8.888 1.00 98.44 186 ALA A O 1
ATOM 1441 N N . GLN A 1 187 ? -5.008 -6.854 10.064 1.00 97.88 187 GLN A N 1
ATOM 1442 C CA . GLN A 1 187 ? -4.471 -8.216 10.112 1.00 97.88 187 GLN A CA 1
ATOM 1443 C C . GLN A 1 187 ? -5.367 -9.140 10.949 1.00 97.88 187 GLN A C 1
ATOM 1445 O O . GLN A 1 187 ? -5.760 -10.194 10.453 1.00 97.88 187 GLN A O 1
ATOM 1450 N N . ASP A 1 188 ? -5.761 -8.713 12.153 1.00 97.94 188 ASP A N 1
ATOM 1451 C CA . ASP A 1 188 ? -6.717 -9.436 13.004 1.00 97.94 188 ASP A CA 1
ATOM 1452 C C . ASP A 1 188 ? -8.045 -9.672 12.256 1.00 97.94 188 ASP A C 1
ATOM 1454 O O . ASP A 1 188 ? -8.624 -10.753 12.304 1.00 97.94 188 ASP A O 1
ATOM 1458 N N . ALA A 1 189 ? -8.533 -8.667 11.521 1.00 97.81 189 ALA A N 1
ATOM 1459 C CA . ALA A 1 189 ? -9.806 -8.739 10.804 1.00 97.81 189 ALA A CA 1
ATOM 1460 C C . ALA A 1 189 ? -9.799 -9.716 9.616 1.00 97.81 189 ALA A C 1
ATOM 1462 O O . ALA A 1 189 ? -10.862 -10.201 9.217 1.00 97.81 189 ALA A O 1
ATOM 1463 N N . ILE A 1 190 ? -8.626 -9.992 9.039 1.00 97.62 190 ILE A N 1
ATOM 1464 C CA . ILE A 1 190 ? -8.473 -10.973 7.957 1.00 97.62 190 ILE A CA 1
ATOM 1465 C C . ILE A 1 190 ? -8.015 -12.344 8.461 1.00 97.62 190 ILE A C 1
ATOM 1467 O O . ILE A 1 190 ? -7.915 -13.283 7.664 1.00 97.62 190 ILE A O 1
ATOM 1471 N N . GLU A 1 191 ? -7.742 -12.477 9.759 1.00 96.56 191 GLU A N 1
ATOM 1472 C CA . GLU A 1 191 ? -7.379 -13.746 10.373 1.00 96.56 191 GLU A CA 1
ATOM 1473 C C . GLU A 1 191 ? -8.522 -14.759 10.195 1.00 96.56 191 GLU A C 1
ATOM 1475 O O . GLU A 1 191 ? -9.696 -14.480 10.442 1.00 96.56 191 GLU A O 1
ATOM 1480 N N . GLY A 1 192 ? -8.185 -15.951 9.702 1.00 95.44 192 GLY A N 1
ATOM 1481 C CA . GLY A 1 192 ? -9.161 -17.008 9.431 1.00 95.44 192 GLY A CA 1
ATOM 1482 C C . GLY A 1 192 ? -9.973 -16.845 8.140 1.00 95.44 192 GLY A C 1
ATOM 1483 O O . GLY A 1 192 ? -10.773 -17.729 7.829 1.00 95.44 192 GLY A O 1
ATOM 1484 N N . LEU A 1 193 ? -9.770 -15.781 7.351 1.00 98.06 193 LEU A N 1
ATOM 1485 C CA . LEU A 1 193 ? -10.354 -15.705 6.010 1.00 98.06 193 LEU A CA 1
ATOM 1486 C C . LEU A 1 193 ? -9.711 -16.734 5.067 1.00 98.06 193 LEU A C 1
ATOM 1488 O O . LEU A 1 193 ? -8.494 -16.925 5.044 1.00 98.06 193 LEU A O 1
ATOM 1492 N N . GLU A 1 194 ? -10.531 -17.370 4.227 1.00 97.75 194 GLU A N 1
ATOM 1493 C CA . GLU A 1 194 ? -10.065 -18.323 3.215 1.00 97.75 194 GLU A CA 1
ATOM 1494 C C . GLU A 1 194 ? -9.495 -17.577 1.994 1.00 97.75 194 GLU A C 1
ATOM 1496 O O . GLU A 1 194 ? -10.198 -17.301 1.017 1.00 97.75 194 GLU A O 1
ATOM 1501 N N . PHE A 1 195 ? -8.207 -17.238 2.044 1.00 97.88 195 PHE A N 1
ATOM 1502 C CA . PHE A 1 195 ? -7.497 -16.647 0.910 1.00 97.88 195 PHE A CA 1
ATOM 1503 C C . PHE A 1 195 ? -7.200 -17.680 -0.179 1.00 97.88 195 PHE A C 1
ATOM 1505 O O . PHE A 1 195 ? -6.589 -18.719 0.071 1.00 97.88 195 PHE A O 1
ATOM 1512 N N . LYS A 1 196 ? -7.568 -17.349 -1.418 1.00 97.88 196 LYS A N 1
ATOM 1513 C CA . LYS A 1 196 ? -7.289 -18.153 -2.616 1.00 97.88 196 LYS A CA 1
ATOM 1514 C C . LYS A 1 196 ? -6.317 -17.415 -3.518 1.00 97.88 196 LYS A C 1
ATOM 1516 O O . LYS A 1 196 ? -6.349 -16.187 -3.578 1.00 97.88 196 LYS A O 1
ATOM 1521 N N . ALA A 1 197 ? -5.472 -18.161 -4.230 1.00 96.94 197 ALA A N 1
ATOM 1522 C CA . ALA A 1 197 ? -4.646 -17.594 -5.290 1.00 96.94 197 ALA A CA 1
ATOM 1523 C C . ALA A 1 197 ? -5.536 -16.840 -6.289 1.00 96.94 197 ALA A C 1
ATOM 1525 O O . ALA A 1 197 ? -6.617 -17.317 -6.647 1.00 96.94 197 ALA A O 1
ATOM 1526 N N . TYR A 1 198 ? -5.099 -15.657 -6.709 1.00 96.19 198 TYR A N 1
ATOM 1527 C CA . TYR A 1 198 ? -5.916 -14.755 -7.511 1.00 96.19 198 TYR A CA 1
ATOM 1528 C C . TYR A 1 198 ? -5.107 -14.137 -8.648 1.00 96.19 198 TYR A C 1
ATOM 1530 O O . TYR A 1 198 ? -3.943 -13.779 -8.486 1.00 96.19 198 TYR A O 1
ATOM 1538 N N . VAL A 1 199 ? -5.743 -14.005 -9.810 1.00 95.06 199 VAL A N 1
ATOM 1539 C CA . VAL A 1 199 ? -5.182 -13.298 -10.961 1.00 95.06 199 VAL A CA 1
ATOM 1540 C C . VAL A 1 199 ? -5.757 -11.892 -10.956 1.00 95.06 199 VAL A C 1
ATOM 1542 O O . VAL A 1 199 ? -6.972 -11.733 -11.055 1.00 95.06 199 VAL A O 1
ATOM 1545 N N . LEU A 1 200 ? -4.889 -10.882 -10.867 1.00 95.56 200 LEU A N 1
ATOM 1546 C CA . LEU A 1 200 ? -5.312 -9.483 -10.845 1.00 95.56 200 LEU A CA 1
ATOM 1547 C C . LEU A 1 200 ? -6.209 -9.160 -12.045 1.00 95.56 200 LEU A C 1
ATOM 1549 O O . LEU A 1 200 ? -5.867 -9.442 -13.202 1.00 95.56 200 LEU A O 1
ATOM 1553 N N . SER A 1 201 ? -7.340 -8.516 -11.778 1.00 96.19 201 SER A N 1
ATOM 1554 C CA . SER A 1 201 ? -8.168 -7.935 -12.828 1.00 96.19 201 SER A CA 1
ATOM 1555 C C . SER A 1 201 ? -7.501 -6.680 -13.406 1.00 96.19 201 SER A C 1
ATOM 1557 O O . SER A 1 201 ? -6.489 -6.187 -12.900 1.00 96.19 201 SER A O 1
ATOM 1559 N N . LYS A 1 202 ? -8.073 -6.130 -14.484 1.00 96.19 202 LYS A N 1
ATOM 1560 C CA . LYS A 1 202 ? -7.634 -4.826 -15.005 1.00 96.19 202 LYS A CA 1
ATOM 1561 C C . LYS A 1 202 ? -7.847 -3.711 -13.974 1.00 96.19 202 LYS A C 1
ATOM 1563 O O . LYS A 1 202 ? -7.013 -2.824 -13.876 1.00 96.19 202 LYS A O 1
ATOM 1568 N N . GLU A 1 203 ? -8.937 -3.763 -13.212 1.00 96.06 203 GLU A N 1
ATOM 1569 C CA . GLU A 1 203 ? -9.236 -2.762 -12.185 1.00 96.06 203 GLU A CA 1
ATOM 1570 C C . GLU A 1 203 ? -8.225 -2.819 -11.033 1.00 96.06 203 GLU A C 1
ATOM 1572 O O . GLU A 1 203 ? -7.738 -1.779 -10.600 1.00 96.06 203 GLU A O 1
ATOM 1577 N N . ASP A 1 204 ? -7.848 -4.023 -10.590 1.00 97.19 204 ASP A N 1
ATOM 1578 C CA . ASP A 1 204 ? -6.854 -4.203 -9.520 1.00 97.19 204 ASP A CA 1
ATOM 1579 C C . ASP A 1 204 ? -5.482 -3.666 -9.940 1.00 97.19 204 ASP A C 1
ATOM 1581 O O . ASP A 1 204 ? -4.797 -2.991 -9.173 1.00 97.19 204 ASP A O 1
ATOM 1585 N N . ARG A 1 205 ? -5.109 -3.930 -11.196 1.00 97.12 205 ARG A N 1
ATOM 1586 C CA . ARG A 1 205 ? -3.893 -3.421 -11.833 1.00 97.12 205 ARG A CA 1
ATOM 1587 C C . ARG A 1 205 ? -3.852 -1.891 -11.886 1.00 97.12 205 ARG A C 1
ATOM 1589 O O . ARG A 1 205 ? -2.854 -1.299 -11.485 1.00 97.12 205 ARG A O 1
ATOM 1596 N N . VAL A 1 206 ? -4.944 -1.258 -12.316 1.00 96.81 206 VAL A N 1
ATOM 1597 C CA . VAL A 1 206 ? -5.059 0.210 -12.354 1.00 96.81 206 VAL A CA 1
ATOM 1598 C C . VAL A 1 206 ? -5.000 0.799 -10.945 1.00 96.81 206 VAL A C 1
ATOM 1600 O O . VAL A 1 206 ? -4.231 1.727 -10.708 1.00 96.81 206 VAL A O 1
ATOM 1603 N N . TRP A 1 207 ? -5.740 0.229 -9.988 1.00 96.19 207 TRP A N 1
ATOM 1604 C CA . TRP A 1 207 ? -5.704 0.668 -8.589 1.00 96.19 207 TRP A CA 1
ATOM 1605 C C . TRP A 1 207 ? -4.283 0.633 -8.013 1.00 96.19 207 TRP A C 1
ATOM 1607 O O . TRP A 1 207 ? -3.850 1.587 -7.367 1.00 96.19 207 TRP A O 1
ATOM 1617 N N . ALA A 1 208 ? -3.539 -0.443 -8.265 1.00 97.00 208 ALA A N 1
ATOM 1618 C CA . ALA A 1 208 ? -2.167 -0.580 -7.797 1.00 97.00 208 ALA A CA 1
ATOM 1619 C C . ALA A 1 208 ? -1.234 0.494 -8.385 1.00 97.00 208 ALA A C 1
ATOM 1621 O O . ALA A 1 208 ? -0.443 1.091 -7.650 1.00 97.00 208 ALA A O 1
ATOM 1622 N N . SER A 1 209 ? -1.358 0.794 -9.680 1.00 96.88 209 SER A N 1
ATOM 1623 C CA . SER A 1 209 ? -0.619 1.886 -10.326 1.00 96.88 209 SER A CA 1
ATOM 1624 C C . SER A 1 209 ? -0.991 3.262 -9.769 1.00 96.88 209 SER A C 1
ATOM 1626 O O . SER A 1 209 ? -0.112 4.098 -9.542 1.00 96.88 209 SER A O 1
ATOM 1628 N N . GLU A 1 210 ? -2.276 3.511 -9.500 1.00 95.75 210 GLU A N 1
ATOM 1629 C CA . GLU A 1 210 ? -2.749 4.752 -8.875 1.00 95.75 210 GLU A CA 1
ATOM 1630 C C . GLU A 1 210 ? -2.230 4.899 -7.441 1.00 95.75 210 GLU A C 1
ATOM 1632 O O . GLU A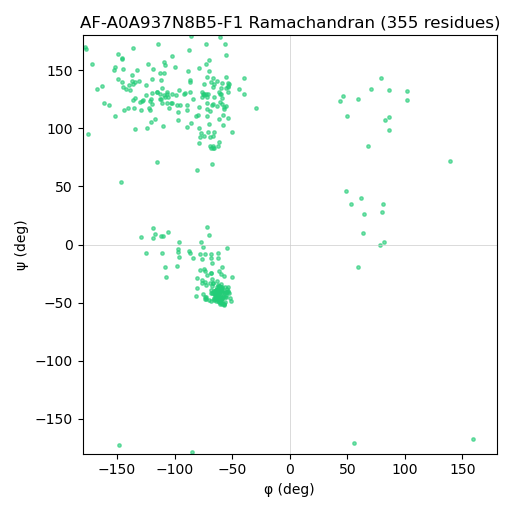 1 210 ? -1.770 5.980 -7.055 1.00 95.75 210 GLU A O 1
ATOM 1637 N N . LYS A 1 211 ? -2.254 3.809 -6.663 1.00 95.31 211 LYS A N 1
ATOM 1638 C CA . LYS A 1 211 ? -1.661 3.734 -5.325 1.00 95.31 211 LYS A CA 1
ATOM 1639 C C . LYS A 1 211 ? -0.179 4.083 -5.377 1.00 95.31 211 LYS A C 1
ATOM 1641 O O . LYS A 1 211 ? 0.246 4.991 -4.665 1.00 95.31 211 LYS A O 1
ATOM 1646 N N . PHE A 1 212 ? 0.580 3.445 -6.263 1.00 95.50 212 PHE A N 1
ATOM 1647 C CA . PHE A 1 212 ? 1.996 3.741 -6.462 1.00 95.50 212 PHE A CA 1
ATOM 1648 C C . PHE A 1 212 ? 2.242 5.207 -6.821 1.00 95.50 212 PHE A C 1
ATOM 1650 O O . PHE A 1 212 ? 3.023 5.881 -6.154 1.00 95.50 212 PHE A O 1
ATOM 1657 N N . ALA A 1 213 ? 1.539 5.741 -7.821 1.00 94.81 213 ALA A N 1
ATOM 1658 C CA . ALA A 1 213 ? 1.706 7.125 -8.259 1.00 94.81 213 ALA A CA 1
ATOM 1659 C C . ALA A 1 213 ? 1.384 8.146 -7.155 1.00 94.81 213 ALA A C 1
ATOM 1661 O O . ALA A 1 213 ? 2.004 9.213 -7.074 1.00 94.81 213 ALA A O 1
ATOM 1662 N N . ARG A 1 214 ? 0.394 7.843 -6.312 1.00 93.38 214 ARG A N 1
ATOM 1663 C CA . ARG A 1 214 ? -0.006 8.674 -5.174 1.00 93.38 214 ARG A CA 1
ATOM 1664 C C . ARG A 1 214 ? 1.008 8.597 -4.037 1.00 93.38 214 ARG A C 1
ATOM 1666 O O . ARG A 1 214 ? 1.369 9.640 -3.488 1.00 93.38 214 ARG A O 1
ATOM 1673 N N . ASP A 1 215 ? 1.441 7.394 -3.683 1.00 90.81 215 ASP A N 1
ATOM 1674 C CA . ASP A 1 215 ? 2.306 7.157 -2.531 1.00 90.81 215 ASP A CA 1
ATOM 1675 C C . ASP A 1 215 ? 3.758 7.575 -2.845 1.00 90.81 215 ASP A C 1
ATOM 1677 O O . ASP A 1 215 ? 4.407 8.203 -2.007 1.00 90.81 215 ASP A O 1
ATOM 1681 N N . TRP A 1 216 ? 4.212 7.421 -4.098 1.00 89.06 216 TRP A N 1
ATOM 1682 C CA . TRP A 1 216 ? 5.524 7.888 -4.567 1.00 89.06 216 TRP A CA 1
ATOM 1683 C C . TRP A 1 216 ? 5.779 9.372 -4.278 1.00 89.06 216 TRP A C 1
ATOM 1685 O O . TRP A 1 216 ? 6.859 9.732 -3.820 1.00 89.06 216 TRP A O 1
ATOM 1695 N N . ARG A 1 217 ? 4.774 10.243 -4.461 1.00 83.88 217 ARG A N 1
ATOM 1696 C CA . ARG A 1 217 ? 4.903 11.691 -4.179 1.00 83.88 217 ARG A CA 1
ATOM 1697 C C . ARG A 1 217 ? 5.258 11.991 -2.725 1.00 83.88 217 ARG A C 1
ATOM 1699 O O . ARG A 1 217 ? 5.785 13.061 -2.438 1.00 83.88 217 ARG A O 1
ATOM 1706 N N . LYS A 1 218 ? 4.912 11.088 -1.805 1.00 80.69 218 LYS A N 1
ATOM 1707 C CA . LYS A 1 218 ? 5.317 11.190 -0.404 1.00 80.69 218 LYS A CA 1
ATOM 1708 C C . LYS A 1 218 ? 6.743 10.676 -0.226 1.00 80.69 218 LYS A C 1
ATOM 1710 O O . LYS A 1 218 ? 7.530 11.297 0.483 1.00 80.69 218 LYS A O 1
ATOM 1715 N N . PHE A 1 219 ? 7.055 9.540 -0.841 1.00 79.12 219 PHE A N 1
ATOM 1716 C CA . PHE A 1 219 ? 8.307 8.837 -0.595 1.00 79.12 219 PHE A CA 1
ATOM 1717 C C . PHE A 1 219 ? 9.511 9.479 -1.276 1.00 79.12 219 PHE A C 1
ATOM 1719 O O . PHE A 1 219 ? 10.597 9.411 -0.715 1.00 79.12 219 PHE A O 1
ATOM 1726 N N . GLU A 1 220 ? 9.336 10.136 -2.430 1.00 76.31 220 GLU A N 1
ATOM 1727 C CA . GLU A 1 220 ? 10.440 10.634 -3.269 1.00 76.31 220 GLU A CA 1
ATOM 1728 C C . GLU A 1 220 ? 11.498 11.454 -2.511 1.00 76.31 220 GLU A C 1
ATOM 1730 O O . GLU A 1 220 ? 12.659 11.428 -2.896 1.00 76.31 220 GLU A O 1
ATOM 1735 N N . ARG A 1 221 ? 11.132 12.120 -1.407 1.00 72.56 221 ARG A N 1
ATOM 1736 C CA . ARG A 1 221 ? 12.030 12.968 -0.600 1.00 72.56 221 ARG A CA 1
ATOM 1737 C C . ARG A 1 221 ? 12.245 12.478 0.834 1.00 72.56 221 ARG A C 1
ATOM 1739 O O . ARG A 1 221 ? 12.765 13.233 1.650 1.00 72.56 221 ARG A O 1
ATOM 1746 N N . CYS A 1 222 ? 11.779 11.280 1.185 1.00 72.50 222 CYS A N 1
ATOM 1747 C CA . CYS A 1 222 ? 11.824 10.793 2.561 1.00 72.50 222 CYS A CA 1
ATOM 1748 C C . CYS A 1 222 ? 12.830 9.650 2.707 1.00 72.50 222 CYS A C 1
ATOM 1750 O O . CYS A 1 222 ? 12.522 8.509 2.373 1.00 72.50 222 CYS A O 1
ATOM 1752 N N . GLU A 1 223 ? 14.006 9.960 3.258 1.00 71.88 223 GLU A N 1
ATOM 1753 C CA . GLU A 1 223 ? 15.103 9.002 3.469 1.00 71.88 223 GLU A CA 1
ATOM 1754 C C . GLU A 1 223 ? 14.651 7.755 4.242 1.00 71.88 223 GLU A C 1
ATOM 1756 O O . GLU A 1 223 ? 14.963 6.639 3.845 1.00 71.88 223 GLU A O 1
ATOM 1761 N N . SER A 1 224 ? 13.805 7.902 5.268 1.00 73.19 224 SER A N 1
ATOM 1762 C CA . SER A 1 224 ? 13.275 6.765 6.043 1.00 73.19 224 SER A CA 1
ATOM 1763 C C . SER A 1 224 ? 12.428 5.771 5.230 1.00 73.19 224 SER A C 1
ATOM 1765 O O . SER A 1 224 ? 12.098 4.703 5.736 1.00 73.19 224 SER A O 1
ATOM 1767 N N . HIS A 1 225 ? 12.049 6.114 3.993 1.00 75.56 225 HIS A N 1
ATOM 1768 C CA . HIS A 1 225 ? 11.253 5.274 3.093 1.00 75.56 225 HIS A CA 1
ATOM 1769 C C . HIS A 1 225 ? 12.090 4.659 1.960 1.00 75.56 225 HIS A C 1
ATOM 1771 O O . HIS A 1 225 ? 11.510 4.123 1.019 1.00 75.56 225 HIS A O 1
ATOM 1777 N N . TRP A 1 226 ? 13.425 4.735 2.007 1.00 79.62 226 TRP A N 1
ATOM 1778 C CA . TRP A 1 226 ? 14.296 4.324 0.899 1.00 79.62 226 TRP A CA 1
ATOM 1779 C C . TRP A 1 226 ? 13.991 2.911 0.364 1.00 79.62 226 TRP A C 1
ATOM 1781 O O . TRP A 1 226 ? 13.766 2.755 -0.831 1.00 79.62 226 TRP A O 1
ATOM 1791 N N . TRP A 1 227 ? 13.865 1.904 1.232 1.00 81.69 227 TRP A N 1
ATOM 1792 C CA . TRP A 1 227 ? 13.579 0.523 0.819 1.00 81.69 227 TRP A CA 1
ATOM 1793 C C . TRP A 1 227 ? 12.121 0.350 0.365 1.00 81.69 227 TRP A C 1
ATOM 1795 O O . TRP A 1 227 ? 11.832 -0.412 -0.554 1.00 81.69 227 TRP A O 1
ATOM 1805 N N . VAL A 1 228 ? 11.191 1.109 0.962 1.00 86.56 228 VAL A N 1
ATOM 1806 C CA . VAL A 1 228 ? 9.771 1.122 0.575 1.00 86.56 228 VAL A CA 1
ATOM 1807 C C . VAL A 1 228 ? 9.623 1.634 -0.855 1.00 86.56 228 VAL A C 1
ATOM 1809 O O . VAL A 1 228 ? 8.801 1.104 -1.603 1.00 86.56 228 VAL A O 1
ATOM 1812 N N . ARG A 1 229 ? 10.415 2.649 -1.242 1.00 87.50 229 ARG A N 1
ATOM 1813 C CA . ARG A 1 229 ? 10.465 3.189 -2.610 1.00 87.50 229 ARG A CA 1
ATOM 1814 C C . 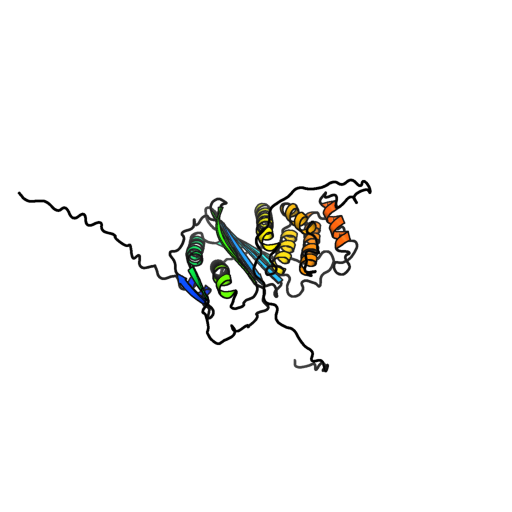ARG A 1 229 ? 10.817 2.098 -3.609 1.00 87.50 229 ARG A C 1
ATOM 1816 O O . ARG A 1 229 ? 10.094 1.921 -4.584 1.00 87.50 229 ARG A O 1
ATOM 1823 N N . GLU A 1 230 ? 11.895 1.373 -3.344 1.00 86.94 230 GLU A N 1
ATOM 1824 C CA . GLU A 1 230 ? 12.389 0.299 -4.207 1.00 86.94 230 GLU A CA 1
ATOM 1825 C C . GLU A 1 230 ? 11.350 -0.816 -4.356 1.00 86.94 230 GLU A C 1
ATOM 1827 O O . GLU A 1 230 ? 10.937 -1.124 -5.475 1.00 86.94 230 GLU A O 1
ATOM 1832 N N . ALA A 1 231 ? 10.826 -1.314 -3.233 1.00 88.44 231 ALA A N 1
ATOM 1833 C CA . ALA A 1 231 ? 9.806 -2.357 -3.210 1.00 88.44 231 ALA A CA 1
ATOM 1834 C C . ALA A 1 231 ? 8.516 -1.934 -3.940 1.00 88.44 231 ALA A C 1
ATOM 1836 O O . ALA A 1 231 ? 7.914 -2.722 -4.668 1.00 88.44 231 ALA A O 1
ATOM 1837 N N . HIS A 1 232 ? 8.097 -0.668 -3.808 1.00 91.25 232 HIS A N 1
ATOM 1838 C CA . HIS A 1 232 ? 6.953 -0.135 -4.554 1.00 91.25 232 HIS A CA 1
ATOM 1839 C C . HIS A 1 232 ? 7.196 -0.148 -6.068 1.00 91.25 232 HIS A C 1
ATOM 1841 O O . HIS A 1 232 ? 6.280 -0.495 -6.816 1.00 91.25 232 HIS A O 1
ATOM 1847 N N . ILE A 1 233 ? 8.399 0.234 -6.518 1.00 91.94 233 ILE A N 1
ATOM 1848 C CA . ILE A 1 233 ? 8.773 0.246 -7.939 1.00 91.94 233 ILE A CA 1
ATOM 1849 C C . ILE A 1 233 ? 8.808 -1.181 -8.505 1.00 91.94 233 ILE A C 1
ATOM 1851 O O . ILE A 1 233 ? 8.234 -1.434 -9.568 1.00 91.94 233 ILE A O 1
ATOM 1855 N N . GLU A 1 234 ? 9.456 -2.115 -7.804 1.00 89.75 234 GLU A N 1
ATOM 1856 C CA . GLU A 1 234 ? 9.502 -3.526 -8.208 1.00 89.75 234 GLU A CA 1
ATOM 1857 C C . GLU A 1 234 ? 8.088 -4.104 -8.304 1.00 89.75 234 GLU A C 1
ATOM 1859 O O . GLU A 1 234 ? 7.721 -4.685 -9.334 1.00 89.75 234 GLU A O 1
ATOM 1864 N N . LEU A 1 235 ? 7.258 -3.858 -7.285 1.00 91.94 235 LEU A N 1
ATOM 1865 C CA . LEU A 1 235 ? 5.896 -4.369 -7.231 1.00 91.94 235 LEU A CA 1
ATOM 1866 C C . LEU A 1 235 ? 5.038 -3.883 -8.405 1.00 91.94 235 LEU A C 1
ATOM 1868 O O . LEU A 1 235 ? 4.369 -4.698 -9.040 1.00 91.94 235 LEU A O 1
ATOM 1872 N N . VAL A 1 236 ? 5.077 -2.596 -8.771 1.00 94.38 236 VAL A N 1
ATOM 1873 C CA . VAL A 1 236 ? 4.310 -2.135 -9.946 1.00 94.38 236 VAL A CA 1
ATOM 1874 C C . VAL A 1 236 ? 4.815 -2.716 -11.262 1.00 94.38 236 VAL A C 1
ATOM 1876 O O . VAL A 1 236 ? 4.010 -2.995 -12.153 1.00 94.38 236 VAL A O 1
ATOM 1879 N N . GLY A 1 237 ? 6.123 -2.958 -11.378 1.00 91.94 237 GLY A N 1
ATOM 1880 C CA . GLY A 1 237 ? 6.697 -3.659 -12.525 1.00 91.94 237 GLY A CA 1
ATOM 1881 C C . GLY A 1 237 ? 6.165 -5.088 -12.671 1.00 91.94 237 GLY A C 1
ATOM 1882 O O . GLY A 1 237 ? 5.958 -5.547 -13.793 1.00 91.94 237 GLY A O 1
ATOM 1883 N N . ILE A 1 238 ? 5.920 -5.776 -11.551 1.00 90.12 238 ILE A N 1
ATOM 1884 C CA . ILE A 1 238 ? 5.348 -7.135 -11.503 1.00 90.12 238 ILE A CA 1
ATOM 1885 C C . ILE A 1 238 ? 3.846 -7.116 -11.796 1.00 90.12 238 ILE A C 1
ATOM 1887 O O . ILE A 1 238 ? 3.350 -7.952 -12.549 1.00 90.12 238 ILE A O 1
ATOM 1891 N N . ILE A 1 239 ? 3.122 -6.154 -11.220 1.00 92.75 239 ILE A N 1
ATOM 1892 C CA . ILE A 1 239 ? 1.674 -5.987 -11.410 1.00 92.75 239 ILE A CA 1
ATOM 1893 C C . ILE A 1 239 ? 1.328 -5.766 -12.886 1.00 92.75 239 ILE A C 1
ATOM 1895 O O . ILE A 1 239 ? 0.297 -6.257 -13.355 1.00 92.75 239 ILE A O 1
ATOM 1899 N N . GLY A 1 240 ? 2.205 -5.092 -13.633 1.00 91.06 240 GLY A N 1
ATOM 1900 C CA . GLY A 1 240 ? 2.172 -5.134 -15.091 1.00 91.06 240 GLY A CA 1
ATOM 1901 C C . GLY A 1 240 ? 1.147 -4.192 -15.725 1.00 91.06 240 GLY A C 1
ATOM 1902 O O . GLY A 1 240 ? 0.533 -4.549 -16.731 1.00 91.06 240 GLY A O 1
ATOM 1903 N N . ASP A 1 241 ? 0.923 -3.017 -15.136 1.00 95.62 241 ASP A N 1
ATOM 1904 C CA . ASP A 1 241 ? -0.016 -2.019 -15.649 1.00 95.62 241 ASP A CA 1
ATOM 1905 C C . ASP A 1 241 ? 0.682 -0.754 -16.171 1.00 95.62 241 ASP A C 1
ATOM 1907 O O . ASP A 1 241 ? 1.446 -0.089 -15.471 1.00 95.62 241 ASP A O 1
ATOM 1911 N N . GLU A 1 242 ? 0.403 -0.400 -17.427 1.00 95.50 242 GLU A N 1
ATOM 1912 C CA . GLU A 1 242 ? 1.087 0.694 -18.130 1.00 95.50 242 GLU A CA 1
ATOM 1913 C C . GLU A 1 242 ? 0.770 2.085 -17.557 1.00 95.50 242 GLU A C 1
ATOM 1915 O O . GLU A 1 242 ? 1.515 3.034 -17.811 1.00 95.50 242 GLU A O 1
ATOM 1920 N N . SER A 1 243 ? -0.281 2.238 -16.740 1.00 96.00 243 SER A N 1
ATOM 1921 C CA . SER A 1 243 ? -0.570 3.531 -16.105 1.00 96.00 243 SER A CA 1
ATOM 1922 C C . SER A 1 243 ? 0.475 3.934 -15.053 1.00 96.00 243 SER A C 1
ATOM 1924 O O . SER A 1 243 ? 0.535 5.104 -14.672 1.00 96.00 243 SER A O 1
ATOM 1926 N N . ALA A 1 244 ? 1.369 3.018 -14.653 1.00 96.69 244 ALA A N 1
ATOM 1927 C CA . ALA A 1 244 ? 2.541 3.329 -13.835 1.00 96.69 244 ALA A CA 1
ATOM 1928 C C . ALA A 1 244 ? 3.670 4.039 -14.614 1.00 96.69 244 ALA A C 1
ATOM 1930 O O . ALA A 1 244 ? 4.503 4.715 -13.999 1.00 96.69 244 ALA A O 1
ATOM 1931 N N . LEU A 1 245 ? 3.706 3.935 -15.953 1.00 96.50 245 LEU A N 1
ATOM 1932 C CA . LEU A 1 245 ? 4.800 4.456 -16.789 1.00 96.50 245 LEU A CA 1
ATOM 1933 C C . LEU A 1 245 ? 5.090 5.956 -16.594 1.00 96.50 245 LEU A C 1
ATOM 1935 O O . LEU A 1 245 ? 6.268 6.305 -16.526 1.00 96.50 245 LEU A O 1
ATOM 1939 N N . PRO A 1 246 ? 4.100 6.864 -16.452 1.00 95.44 246 PRO A N 1
ATOM 1940 C CA . PRO A 1 246 ? 4.380 8.278 -16.193 1.00 95.44 246 PRO A CA 1
ATOM 1941 C C . PRO A 1 246 ? 5.121 8.523 -14.872 1.00 95.44 246 PRO A C 1
ATOM 1943 O O . PRO A 1 246 ? 5.960 9.421 -14.792 1.00 95.44 246 PRO A O 1
ATOM 1946 N N . THR A 1 247 ? 4.829 7.734 -13.834 1.00 95.44 247 THR A N 1
ATOM 1947 C CA . THR A 1 247 ? 5.533 7.825 -12.548 1.00 95.44 247 THR A CA 1
ATOM 1948 C C . THR A 1 247 ? 6.941 7.256 -12.682 1.00 95.44 247 THR A C 1
ATOM 1950 O O . THR A 1 247 ? 7.889 7.931 -12.300 1.00 95.44 247 THR A O 1
ATOM 1953 N N . LEU A 1 248 ? 7.100 6.082 -13.302 1.00 95.50 248 LEU A N 1
ATOM 1954 C CA . LEU A 1 248 ? 8.414 5.473 -13.551 1.00 95.50 248 LEU A CA 1
ATOM 1955 C C . LEU A 1 248 ? 9.319 6.377 -14.397 1.00 95.50 248 LEU A C 1
ATOM 1957 O O . LEU A 1 248 ? 10.495 6.535 -14.084 1.00 95.50 248 LEU A O 1
ATOM 1961 N N . ARG A 1 249 ? 8.764 7.043 -15.416 1.00 94.12 249 ARG A N 1
ATOM 1962 C CA . ARG A 1 249 ? 9.484 8.053 -16.200 1.00 94.12 249 ARG A CA 1
ATOM 1963 C C . ARG A 1 249 ? 10.029 9.160 -15.303 1.00 94.12 249 ARG A C 1
ATOM 1965 O O . ARG A 1 249 ? 11.209 9.464 -15.389 1.00 94.12 249 ARG A O 1
ATOM 1972 N N . ARG A 1 250 ? 9.198 9.728 -14.424 1.00 91.38 250 ARG A N 1
ATOM 1973 C CA . ARG A 1 250 ? 9.620 10.799 -13.508 1.00 91.38 250 ARG A CA 1
ATOM 1974 C C . ARG A 1 250 ? 10.758 10.361 -12.589 1.00 91.38 250 ARG A C 1
ATOM 1976 O O . ARG A 1 250 ? 11.642 11.158 -12.304 1.00 91.38 250 ARG A O 1
ATOM 1983 N N . ILE A 1 251 ? 10.731 9.110 -12.132 1.00 91.31 251 ILE A N 1
ATOM 1984 C CA . ILE A 1 251 ? 11.807 8.529 -11.317 1.00 91.31 251 ILE A CA 1
ATOM 1985 C C . ILE A 1 251 ? 13.109 8.512 -12.117 1.00 91.31 251 ILE A C 1
ATOM 1987 O O . ILE A 1 251 ? 14.126 8.997 -11.638 1.00 91.31 251 ILE A O 1
ATOM 1991 N N . LEU A 1 252 ? 13.054 8.029 -13.360 1.00 91.69 252 LEU A N 1
ATOM 1992 C CA . LEU A 1 252 ? 14.209 7.971 -14.257 1.00 91.69 252 LEU A CA 1
ATOM 1993 C C . LEU A 1 252 ? 14.706 9.360 -14.692 1.00 91.69 252 LEU A C 1
ATOM 1995 O O . LEU A 1 252 ? 15.895 9.522 -14.952 1.00 91.69 252 LEU A O 1
ATOM 1999 N N . GLU A 1 253 ? 13.831 10.362 -14.779 1.00 89.06 253 GLU A N 1
ATOM 2000 C CA . GLU A 1 253 ? 14.193 11.762 -15.054 1.00 89.06 253 GLU A CA 1
ATOM 2001 C C . GLU A 1 253 ? 14.858 12.450 -13.851 1.00 89.06 253 GLU A C 1
ATOM 2003 O O . GLU A 1 253 ? 15.594 13.420 -14.038 1.00 89.06 253 GLU A O 1
ATOM 2008 N N . GLY A 1 254 ? 14.623 11.952 -12.631 1.00 79.56 254 GLY A N 1
ATOM 2009 C CA . GLY A 1 254 ? 15.269 12.440 -11.416 1.00 79.56 254 GLY A CA 1
ATOM 2010 C C . GLY A 1 254 ? 16.793 12.436 -11.551 1.00 79.56 254 GLY A C 1
ATOM 2011 O O . GLY A 1 254 ? 17.383 11.527 -12.139 1.00 79.56 254 GLY A O 1
ATOM 2012 N N . HIS A 1 255 ? 17.457 13.485 -11.061 1.00 56.09 255 HIS A N 1
ATOM 2013 C CA . HIS A 1 255 ? 18.914 13.537 -11.095 1.00 56.09 255 HIS A CA 1
ATOM 2014 C C . HIS A 1 255 ? 19.489 12.547 -10.070 1.00 56.09 255 HIS A C 1
ATOM 2016 O O . HIS A 1 255 ? 19.170 12.663 -8.893 1.00 56.09 255 HIS A O 1
ATOM 2022 N N . PRO A 1 256 ? 20.401 11.641 -10.464 1.00 51.12 256 PRO A N 1
ATOM 2023 C CA . PRO A 1 256 ? 20.994 10.655 -9.554 1.00 51.12 256 PRO A CA 1
ATOM 2024 C C . PRO A 1 256 ? 21.964 11.257 -8.514 1.00 51.12 256 PRO A C 1
ATOM 2026 O O . PRO A 1 256 ? 22.704 10.531 -7.861 1.00 51.12 256 PRO A O 1
ATOM 2029 N N . LYS A 1 257 ? 22.061 12.592 -8.397 1.00 49.31 257 LYS A N 1
ATOM 2030 C CA . LYS A 1 257 ? 23.105 13.270 -7.607 1.00 49.31 257 LYS A CA 1
ATOM 2031 C C . LYS A 1 257 ? 22.626 14.560 -6.947 1.00 49.31 257 LYS A C 1
ATOM 2033 O O . LYS A 1 257 ? 23.281 15.597 -7.065 1.00 49.31 257 LYS A O 1
ATOM 2038 N N . ASP A 1 258 ? 21.538 14.499 -6.194 1.00 41.41 258 ASP A N 1
ATOM 2039 C CA . ASP A 1 258 ? 21.161 15.617 -5.334 1.00 41.41 258 ASP A CA 1
ATOM 2040 C C . ASP A 1 258 ? 21.822 15.460 -3.947 1.00 41.41 258 ASP A C 1
ATOM 2042 O O . ASP A 1 258 ? 21.418 14.689 -3.087 1.00 41.41 258 ASP A O 1
ATOM 2046 N N . ARG A 1 259 ? 22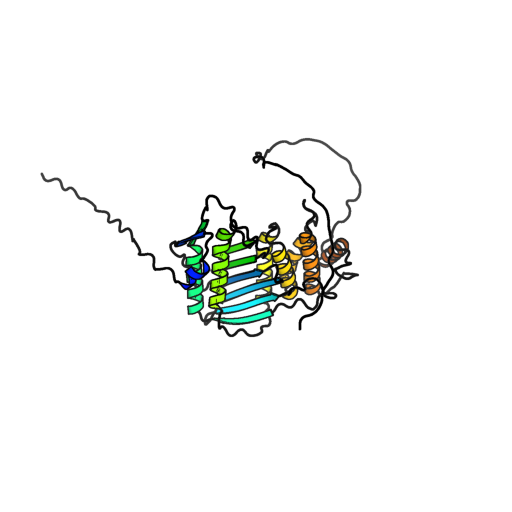.909 16.224 -3.764 1.00 38.72 259 ARG A N 1
ATOM 2047 C CA . ARG A 1 259 ? 23.636 16.587 -2.523 1.00 38.72 259 ARG A CA 1
ATOM 2048 C C . ARG A 1 259 ? 24.252 15.524 -1.605 1.00 38.72 259 ARG A C 1
ATOM 2050 O O . ARG A 1 259 ? 25.163 15.924 -0.880 1.00 38.72 259 ARG A O 1
ATOM 2057 N N . PHE A 1 260 ? 23.863 14.250 -1.639 1.00 43.41 260 PHE A N 1
ATOM 2058 C CA . PHE A 1 260 ? 24.375 13.265 -0.664 1.00 43.41 260 PHE A CA 1
ATOM 2059 C C . PHE A 1 260 ? 25.041 12.012 -1.249 1.00 43.41 260 PHE A C 1
ATOM 2061 O O . PHE A 1 260 ? 25.694 11.297 -0.500 1.00 43.41 260 PHE A O 1
ATOM 2068 N N . GLY A 1 261 ? 25.002 11.802 -2.572 1.00 46.00 261 GLY A N 1
ATOM 2069 C CA . GLY A 1 261 ? 25.711 10.680 -3.211 1.00 46.00 261 GLY A CA 1
ATOM 2070 C C . GLY A 1 261 ? 25.224 9.310 -2.728 1.00 46.00 261 GLY A C 1
ATOM 2071 O O . GLY A 1 261 ? 26.046 8.434 -2.481 1.00 46.00 261 GLY A O 1
ATOM 2072 N N . ASP A 1 262 ? 23.912 9.172 -2.539 1.00 54.97 262 ASP A N 1
ATOM 2073 C CA . ASP A 1 262 ? 23.319 8.078 -1.776 1.00 54.97 262 ASP A CA 1
ATOM 2074 C C . ASP A 1 262 ? 22.965 6.880 -2.674 1.00 54.97 262 ASP A C 1
ATOM 2076 O O . ASP A 1 262 ? 22.295 7.023 -3.698 1.00 54.97 262 ASP A O 1
ATOM 2080 N N . GLU A 1 263 ? 23.389 5.679 -2.273 1.00 59.53 263 GLU A N 1
ATOM 2081 C CA . GLU A 1 263 ? 23.223 4.417 -3.020 1.00 59.53 263 GLU A CA 1
ATOM 2082 C C . GLU A 1 263 ? 21.743 4.067 -3.306 1.00 59.53 263 GLU A C 1
ATOM 2084 O O . GLU A 1 263 ? 21.441 3.285 -4.210 1.00 59.53 263 GLU A O 1
ATOM 2089 N N . SER A 1 264 ? 20.796 4.661 -2.566 1.00 61.41 264 SER A N 1
ATOM 2090 C CA . SER A 1 264 ? 19.353 4.440 -2.748 1.00 61.41 264 SER A CA 1
ATOM 2091 C C . SER A 1 264 ? 18.794 5.019 -4.053 1.00 61.41 264 SER A C 1
ATOM 2093 O O . SER A 1 264 ? 17.870 4.436 -4.630 1.00 61.41 264 SER A O 1
ATOM 2095 N N . ASP A 1 265 ? 19.324 6.142 -4.541 1.00 71.88 265 ASP A N 1
ATOM 2096 C CA . ASP A 1 265 ? 18.811 6.764 -5.771 1.00 71.88 265 ASP A CA 1
ATOM 2097 C C . ASP A 1 265 ? 19.217 5.946 -7.010 1.00 71.88 265 ASP A C 1
ATOM 2099 O O . ASP A 1 265 ? 18.419 5.761 -7.940 1.00 71.88 265 ASP A O 1
ATOM 2103 N N . ASP A 1 266 ? 20.408 5.344 -6.972 1.00 80.00 266 ASP A N 1
ATOM 2104 C CA . ASP A 1 266 ? 20.840 4.363 -7.965 1.00 80.00 266 ASP A CA 1
ATOM 2105 C C . ASP A 1 266 ? 19.931 3.124 -7.925 1.00 80.00 266 ASP A C 1
ATOM 2107 O O . ASP A 1 266 ? 19.426 2.702 -8.968 1.00 80.00 266 ASP A O 1
ATOM 2111 N N . ARG A 1 267 ? 19.625 2.584 -6.733 1.00 81.75 267 ARG A N 1
ATOM 2112 C CA . ARG A 1 267 ? 18.704 1.439 -6.559 1.00 81.75 267 ARG A CA 1
ATOM 2113 C C . ARG A 1 267 ? 17.303 1.715 -7.103 1.00 81.75 267 ARG A C 1
ATOM 2115 O O . ARG A 1 267 ? 16.791 0.908 -7.878 1.00 81.75 267 ARG A O 1
ATOM 2122 N N . CYS A 1 268 ? 16.715 2.874 -6.809 1.00 86.06 268 CYS A N 1
ATOM 2123 C CA . CYS A 1 268 ? 15.427 3.266 -7.391 1.00 86.06 268 CYS A CA 1
ATOM 2124 C C . CYS A 1 268 ? 15.490 3.335 -8.927 1.00 86.06 268 CYS A C 1
ATOM 2126 O O . CYS A 1 268 ? 14.547 2.917 -9.603 1.00 86.06 268 CYS A O 1
ATOM 2128 N N . THR A 1 269 ? 16.604 3.814 -9.488 1.00 88.31 269 THR A N 1
ATOM 2129 C CA . THR A 1 269 ? 16.824 3.851 -10.942 1.00 88.31 269 THR A CA 1
ATOM 2130 C C . THR A 1 269 ? 16.900 2.437 -11.529 1.00 88.31 269 THR A C 1
ATOM 2132 O O . THR A 1 269 ? 16.239 2.163 -12.534 1.00 88.31 269 THR A O 1
ATOM 2135 N N . TYR A 1 270 ? 17.629 1.514 -10.891 1.00 86.75 270 TYR A N 1
ATOM 2136 C CA . TYR A 1 270 ? 17.679 0.103 -11.296 1.00 86.75 270 TYR A CA 1
ATOM 2137 C C . TYR A 1 270 ? 16.287 -0.543 -11.286 1.00 86.75 270 TYR A C 1
ATOM 2139 O O . TYR A 1 270 ? 15.865 -1.109 -12.301 1.00 86.75 270 TYR A O 1
ATOM 2147 N N . CYS A 1 271 ? 15.549 -0.412 -10.179 1.00 88.38 271 CYS A N 1
ATOM 2148 C CA . CYS A 1 271 ? 14.189 -0.939 -10.057 1.00 88.38 271 CYS A CA 1
ATOM 2149 C C . CYS A 1 271 ? 13.268 -0.347 -11.133 1.00 88.38 271 CYS A C 1
ATOM 2151 O O . CYS A 1 271 ? 12.481 -1.065 -11.750 1.00 88.38 271 CYS A O 1
ATOM 2153 N N . ALA A 1 272 ? 13.390 0.953 -11.426 1.00 92.25 272 ALA A N 1
ATOM 2154 C CA . ALA A 1 272 ? 12.555 1.611 -12.427 1.00 92.25 272 ALA A CA 1
ATOM 2155 C C . ALA A 1 272 ? 12.866 1.122 -13.849 1.00 92.25 272 ALA A C 1
ATOM 2157 O O . ALA A 1 272 ? 11.942 0.891 -14.630 1.00 92.25 272 ALA A O 1
ATOM 2158 N N . ILE A 1 273 ? 14.140 0.890 -14.180 1.00 91.38 273 ILE A N 1
ATOM 2159 C CA . ILE A 1 273 ? 14.550 0.274 -15.452 1.00 91.38 273 ILE A CA 1
ATOM 2160 C C . ILE A 1 273 ? 13.955 -1.136 -15.589 1.00 91.38 273 ILE A C 1
ATOM 2162 O O . ILE A 1 273 ? 13.406 -1.465 -16.646 1.00 91.38 273 ILE A O 1
ATOM 2166 N N . ASN A 1 274 ? 14.020 -1.955 -14.533 1.00 88.69 274 ASN A N 1
ATOM 2167 C CA . ASN A 1 274 ? 13.418 -3.293 -14.513 1.00 88.69 274 ASN A CA 1
ATOM 2168 C C . ASN A 1 274 ? 11.902 -3.227 -14.725 1.00 88.69 274 ASN A C 1
ATOM 2170 O O . ASN A 1 274 ? 11.365 -3.928 -15.587 1.00 88.69 274 ASN A O 1
ATOM 2174 N N . ALA A 1 275 ? 11.217 -2.365 -13.973 1.00 91.56 275 ALA A N 1
ATOM 2175 C CA . ALA A 1 275 ? 9.775 -2.190 -14.061 1.00 91.56 275 ALA A CA 1
ATOM 2176 C C . ALA A 1 275 ? 9.346 -1.750 -15.467 1.00 91.56 275 ALA A C 1
ATOM 2178 O O . ALA A 1 275 ? 8.455 -2.364 -16.053 1.00 91.56 275 ALA A O 1
ATOM 2179 N N . VAL A 1 276 ? 10.022 -0.756 -16.055 1.00 93.88 276 VAL A N 1
ATOM 2180 C CA . VAL A 1 276 ? 9.737 -0.321 -17.429 1.00 93.88 276 VAL A CA 1
ATOM 2181 C C . VAL A 1 276 ? 9.975 -1.459 -18.414 1.00 93.88 276 VAL A C 1
ATOM 2183 O O . VAL A 1 276 ? 9.092 -1.731 -19.218 1.00 93.88 276 VAL A O 1
ATOM 2186 N N . THR A 1 277 ? 11.105 -2.166 -18.320 1.00 89.38 277 THR A N 1
ATOM 2187 C CA . THR A 1 277 ? 11.437 -3.299 -19.204 1.00 89.38 277 THR A CA 1
ATOM 2188 C C . THR A 1 277 ? 10.342 -4.370 -19.195 1.00 89.38 277 THR A C 1
ATOM 2190 O O . THR A 1 277 ? 9.950 -4.849 -20.262 1.00 89.38 277 THR A O 1
ATOM 2193 N N . ARG A 1 278 ? 9.804 -4.709 -18.012 1.00 87.81 278 ARG A N 1
ATOM 2194 C CA . ARG A 1 278 ? 8.680 -5.651 -17.859 1.00 87.81 278 ARG A CA 1
ATOM 2195 C C . ARG A 1 278 ? 7.403 -5.123 -18.516 1.00 87.81 278 ARG A C 1
ATOM 2197 O O . ARG A 1 278 ? 6.765 -5.853 -19.272 1.00 87.81 278 ARG A O 1
ATOM 2204 N N . LEU A 1 279 ? 7.059 -3.859 -18.266 1.00 91.06 279 LEU A N 1
ATOM 2205 C CA . LEU A 1 279 ? 5.841 -3.227 -18.783 1.00 91.06 279 LEU A CA 1
ATOM 2206 C C . LEU A 1 279 ? 5.854 -3.095 -20.309 1.00 91.06 279 LEU A C 1
ATOM 2208 O O . LEU A 1 279 ? 4.890 -3.474 -20.967 1.00 91.06 279 LEU A O 1
ATOM 2212 N N . VAL A 1 280 ? 6.960 -2.616 -20.883 1.00 91.81 280 VAL A N 1
ATOM 2213 C CA . VAL A 1 280 ? 7.088 -2.384 -22.334 1.00 91.81 280 VAL A CA 1
ATOM 2214 C C . VAL A 1 280 ? 7.562 -3.621 -23.101 1.00 91.81 280 VAL A C 1
ATOM 2216 O O . VAL A 1 280 ? 7.625 -3.597 -24.330 1.00 91.81 280 VAL A O 1
ATOM 2219 N N . LYS A 1 281 ? 7.915 -4.699 -22.387 1.00 89.19 281 LYS A N 1
ATOM 2220 C CA . LYS A 1 281 ? 8.410 -5.976 -22.933 1.00 89.19 281 LYS A CA 1
ATOM 2221 C C . LYS A 1 281 ? 9.604 -5.814 -23.877 1.00 89.19 281 LYS A C 1
ATOM 2223 O O . LYS A 1 281 ? 9.737 -6.542 -24.861 1.00 89.19 281 LYS A O 1
ATOM 2228 N N . LYS A 1 282 ? 10.475 -4.848 -23.584 1.00 89.88 282 LYS A N 1
ATOM 2229 C CA . LYS A 1 282 ? 11.683 -4.566 -24.361 1.00 89.88 282 LYS A CA 1
ATOM 2230 C C . LYS A 1 282 ? 12.833 -4.235 -23.429 1.00 89.88 282 LYS A C 1
ATOM 2232 O O . LYS A 1 282 ? 12.796 -3.230 -22.727 1.00 89.88 282 LYS A O 1
ATOM 2237 N N . ASP A 1 283 ? 13.857 -5.075 -23.479 1.00 88.06 283 ASP A N 1
ATOM 2238 C CA . ASP A 1 283 ? 15.104 -4.873 -22.759 1.00 88.06 283 ASP A CA 1
ATOM 2239 C C . ASP A 1 283 ? 16.108 -4.115 -23.642 1.00 88.06 283 ASP A C 1
ATOM 2241 O O . ASP A 1 283 ? 16.310 -4.466 -24.805 1.00 88.06 283 ASP A O 1
ATOM 2245 N N . VAL A 1 284 ? 16.697 -3.042 -23.113 1.00 88.31 284 VAL A N 1
ATOM 2246 C CA . VAL A 1 284 ? 17.688 -2.188 -23.808 1.00 88.31 284 VAL A CA 1
ATOM 2247 C C . VAL A 1 284 ? 19.087 -2.294 -23.218 1.00 88.31 284 VAL A C 1
ATOM 2249 O O . VAL A 1 284 ? 19.986 -1.517 -23.568 1.00 88.31 284 VAL A O 1
ATOM 2252 N N . ARG A 1 285 ? 19.260 -3.223 -22.285 1.00 86.25 285 ARG A N 1
ATOM 2253 C CA . ARG A 1 285 ? 20.492 -3.419 -21.544 1.00 86.25 285 ARG A CA 1
ATOM 2254 C C . ARG A 1 285 ? 21.406 -4.345 -22.326 1.00 86.25 285 ARG A C 1
ATOM 2256 O O . ARG A 1 285 ? 20.969 -5.339 -22.894 1.00 86.25 285 ARG A O 1
ATOM 2263 N N . ASP A 1 286 ? 22.691 -4.014 -22.319 1.00 81.88 286 ASP A N 1
ATOM 2264 C CA . ASP A 1 286 ? 23.715 -4.798 -23.017 1.00 81.88 286 ASP A CA 1
ATOM 2265 C C . ASP A 1 286 ? 24.422 -5.791 -22.069 1.00 81.88 286 ASP A C 1
ATOM 2267 O O . ASP A 1 286 ? 25.195 -6.638 -22.515 1.00 81.88 286 ASP A O 1
ATOM 2271 N N . LYS A 1 287 ? 24.191 -5.664 -20.753 1.00 81.88 287 LYS A N 1
ATOM 2272 C CA . LYS A 1 287 ? 24.901 -6.357 -19.669 1.00 81.88 287 LYS A CA 1
ATOM 2273 C C . LYS A 1 287 ? 24.000 -6.615 -18.450 1.00 81.88 287 LYS A C 1
ATOM 2275 O O . LYS A 1 287 ? 22.987 -5.930 -18.344 1.00 81.88 287 LYS A O 1
ATOM 2280 N N . PRO A 1 288 ? 24.407 -7.518 -17.529 1.00 74.88 288 PRO A N 1
ATOM 2281 C CA . PRO A 1 288 ? 23.818 -7.696 -16.194 1.00 74.88 288 PRO A CA 1
ATOM 2282 C C . PRO A 1 288 ? 23.785 -6.438 -15.287 1.00 74.88 288 PRO A C 1
ATOM 2284 O O . PRO A 1 288 ? 24.395 -5.441 -15.647 1.00 74.88 288 PRO A O 1
ATOM 2287 N N . VAL A 1 289 ? 23.133 -6.475 -14.104 1.00 71.81 289 VAL A N 1
ATOM 2288 C CA . VAL A 1 289 ? 22.735 -5.308 -13.245 1.00 71.81 289 VAL A CA 1
ATOM 2289 C C . VAL A 1 289 ? 24.012 -4.766 -12.687 1.00 71.81 289 VAL A C 1
ATOM 2291 O O . VAL A 1 289 ? 24.303 -3.580 -12.760 1.00 71.81 289 VAL A O 1
ATOM 2294 N N . GLU A 1 290 ? 24.774 -5.722 -12.188 1.00 74.00 290 GLU A N 1
ATOM 2295 C CA . GLU A 1 290 ? 26.038 -5.618 -11.515 1.00 74.00 290 GLU A CA 1
ATOM 2296 C C . GLU A 1 290 ? 27.101 -5.001 -12.431 1.00 74.00 290 GLU A C 1
ATOM 2298 O O . GLU A 1 290 ? 28.077 -4.438 -11.947 1.00 74.00 290 GLU A O 1
ATOM 2303 N N . GLU A 1 291 ? 26.907 -5.076 -13.753 1.00 79.81 291 GLU A N 1
ATOM 2304 C CA . GLU A 1 291 ? 27.813 -4.515 -14.757 1.00 79.81 291 GLU A CA 1
ATOM 2305 C C . GLU A 1 291 ? 27.165 -3.441 -15.641 1.00 79.81 291 GLU A C 1
ATOM 2307 O O . GLU A 1 291 ? 27.763 -3.005 -16.634 1.00 79.81 291 GLU A O 1
ATOM 2312 N N . MET A 1 292 ? 25.927 -3.052 -15.341 1.00 83.25 292 MET A N 1
ATOM 2313 C CA . MET A 1 292 ? 25.159 -2.152 -16.181 1.00 83.25 292 MET A CA 1
ATOM 2314 C C . MET A 1 292 ? 25.759 -0.753 -16.090 1.00 83.25 292 MET A C 1
ATOM 2316 O O . MET A 1 292 ? 25.921 -0.199 -15.006 1.00 83.25 292 MET A O 1
ATOM 2320 N N . ASP A 1 293 ? 26.017 -0.130 -17.241 1.00 88.62 293 ASP A N 1
ATOM 2321 C CA . ASP A 1 293 ? 26.156 1.323 -17.282 1.00 88.62 293 ASP A CA 1
ATOM 2322 C C . ASP A 1 293 ? 24.765 1.910 -17.018 1.00 88.62 293 ASP A C 1
ATOM 2324 O O . ASP A 1 293 ? 23.933 2.020 -17.931 1.00 88.62 293 ASP A O 1
ATOM 2328 N N . LEU A 1 294 ? 24.497 2.185 -15.737 1.00 85.75 294 LEU A N 1
ATOM 2329 C CA . LEU A 1 294 ? 23.209 2.661 -15.245 1.00 85.75 294 LEU A CA 1
ATOM 2330 C C . LEU A 1 294 ? 22.760 3.892 -16.025 1.00 85.75 294 LEU A C 1
ATOM 2332 O O . LEU A 1 294 ? 21.607 3.980 -16.442 1.00 85.75 294 LEU A O 1
ATOM 2336 N N . GLU A 1 295 ? 23.693 4.795 -16.306 1.00 88.69 295 GLU A N 1
ATOM 2337 C CA . GLU A 1 295 ? 23.380 6.095 -16.868 1.00 88.69 295 GLU A CA 1
ATOM 2338 C C . GLU A 1 295 ? 23.151 6.049 -18.376 1.00 88.69 295 GLU A C 1
ATOM 2340 O O . GLU A 1 295 ? 22.244 6.690 -18.919 1.00 88.69 295 GLU A O 1
ATOM 2345 N N . ASN A 1 296 ? 23.920 5.222 -19.079 1.00 90.88 296 ASN A N 1
ATOM 2346 C CA . ASN A 1 296 ? 23.637 4.922 -20.473 1.00 90.88 296 ASN A CA 1
ATOM 2347 C C . ASN A 1 296 ? 22.310 4.172 -20.636 1.00 90.88 296 ASN A C 1
ATOM 2349 O O . ASN A 1 296 ? 21.518 4.506 -21.517 1.00 90.88 296 ASN A O 1
ATOM 2353 N N . THR A 1 297 ? 22.039 3.196 -19.770 1.00 91.88 297 THR A N 1
ATOM 2354 C CA . THR A 1 297 ? 20.799 2.416 -19.823 1.00 91.88 297 THR A CA 1
ATOM 2355 C C . THR A 1 297 ? 19.585 3.282 -19.524 1.00 91.88 297 THR A C 1
ATOM 2357 O O . THR A 1 297 ? 18.609 3.236 -20.272 1.00 91.88 297 THR A O 1
ATOM 2360 N N . ARG A 1 298 ? 19.653 4.116 -18.482 1.00 92.12 298 ARG A N 1
ATOM 2361 C CA . ARG A 1 298 ? 18.596 5.064 -18.122 1.00 92.12 298 ARG A CA 1
ATOM 2362 C C . ARG A 1 298 ? 18.190 5.925 -19.316 1.00 92.12 298 ARG A C 1
ATOM 2364 O O . ARG A 1 298 ? 17.002 6.031 -19.604 1.00 92.12 298 ARG A O 1
ATOM 2371 N N . ARG A 1 299 ? 19.165 6.463 -20.061 1.00 92.25 299 ARG A N 1
ATOM 2372 C CA . ARG A 1 299 ? 18.906 7.230 -21.294 1.00 92.25 299 ARG A CA 1
ATOM 2373 C C . ARG A 1 299 ? 18.181 6.403 -22.351 1.00 92.25 299 ARG A C 1
ATOM 2375 O O . ARG A 1 299 ? 17.137 6.836 -22.819 1.00 92.25 299 ARG A O 1
ATOM 2382 N N . LYS A 1 300 ? 18.657 5.189 -22.658 1.00 94.00 300 LYS A N 1
ATOM 2383 C CA . LYS A 1 300 ? 17.979 4.300 -23.621 1.00 94.00 300 LYS A CA 1
ATOM 2384 C C . LYS A 1 300 ? 16.532 3.995 -23.212 1.00 94.00 300 LYS A C 1
ATOM 2386 O O . LYS A 1 300 ? 15.658 3.929 -24.071 1.00 94.00 300 LYS A O 1
ATOM 2391 N N . VAL A 1 301 ? 16.266 3.792 -21.919 1.00 93.62 301 VAL A N 1
ATOM 2392 C CA . VAL A 1 301 ? 14.908 3.542 -21.405 1.00 93.62 301 VAL A CA 1
ATOM 2393 C C . VAL A 1 301 ? 14.032 4.788 -21.533 1.00 93.62 301 VAL A C 1
ATOM 2395 O O . VAL A 1 301 ? 12.882 4.684 -21.949 1.00 93.62 301 VAL A O 1
ATOM 2398 N N . LEU A 1 302 ? 14.557 5.973 -21.228 1.00 94.12 302 LEU A N 1
ATOM 2399 C CA . LEU A 1 302 ? 13.832 7.227 -21.436 1.00 94.12 302 LEU A CA 1
ATOM 2400 C C . LEU A 1 302 ? 13.527 7.474 -22.926 1.00 94.12 302 LEU A C 1
ATOM 2402 O O . LEU A 1 302 ? 12.400 7.854 -23.251 1.00 94.12 302 LEU A O 1
ATOM 2406 N N . ASP A 1 303 ? 14.461 7.149 -23.826 1.00 92.62 303 ASP A N 1
ATOM 2407 C CA . ASP A 1 303 ? 14.237 7.191 -25.277 1.00 92.62 303 ASP A CA 1
ATOM 2408 C C . ASP A 1 303 ? 13.117 6.218 -25.698 1.00 92.62 303 ASP A C 1
ATOM 2410 O O . ASP A 1 303 ? 12.249 6.584 -26.493 1.00 92.62 303 ASP A O 1
ATOM 2414 N N . LEU A 1 304 ? 13.067 4.999 -25.129 1.00 92.12 304 LEU A N 1
ATOM 2415 C CA . LEU A 1 304 ? 11.953 4.060 -25.354 1.00 92.12 304 LEU A CA 1
ATOM 2416 C C . LEU A 1 304 ? 10.605 4.629 -24.919 1.00 92.12 304 LEU A C 1
ATOM 2418 O O . LEU A 1 304 ? 9.588 4.358 -25.554 1.00 92.12 304 LEU A O 1
ATOM 2422 N N . LEU A 1 305 ? 10.594 5.396 -23.831 1.00 92.25 305 LEU A N 1
ATOM 2423 C CA . LEU A 1 305 ? 9.398 6.065 -23.336 1.00 92.25 305 LEU A CA 1
ATOM 2424 C C . LEU A 1 305 ? 9.049 7.317 -24.157 1.00 92.25 305 LEU A C 1
ATOM 2426 O O . LEU A 1 305 ? 8.066 7.977 -23.824 1.00 92.25 305 LEU A O 1
ATOM 2430 N N . GLY A 1 306 ? 9.800 7.642 -25.215 1.00 83.19 306 GLY A N 1
ATOM 2431 C CA . GLY A 1 306 ? 9.540 8.777 -26.101 1.00 83.19 306 GLY A CA 1
ATOM 2432 C C . GLY A 1 306 ? 10.017 10.122 -25.550 1.00 83.19 306 GLY A C 1
ATOM 2433 O O . GLY A 1 306 ? 9.419 11.150 -25.866 1.00 83.19 306 GLY A O 1
ATOM 2434 N N . VAL A 1 307 ? 11.051 10.130 -24.704 1.00 60.72 307 VAL A N 1
ATOM 2435 C CA . VAL A 1 307 ? 11.687 11.352 -24.192 1.00 60.72 307 VAL A CA 1
ATOM 2436 C C . VAL A 1 307 ? 12.992 11.580 -24.951 1.00 60.72 307 VAL A C 1
ATOM 2438 O O . VAL A 1 307 ? 13.872 10.733 -24.901 1.00 60.72 307 VAL A O 1
ATOM 2441 N N . GLU A 1 308 ? 13.160 12.728 -25.618 1.00 50.50 308 GLU A N 1
ATOM 2442 C CA . GLU A 1 308 ? 14.495 13.149 -26.074 1.00 50.50 308 GLU A CA 1
ATOM 2443 C C . GLU A 1 308 ? 15.321 13.565 -24.842 1.00 50.50 308 GLU A C 1
ATOM 2445 O O . GLU A 1 308 ? 15.211 14.698 -24.363 1.00 50.50 308 GLU A O 1
ATOM 2450 N N . VAL A 1 309 ? 16.154 12.670 -24.301 1.00 47.12 309 VAL A N 1
ATOM 2451 C CA . VAL A 1 309 ? 17.059 13.027 -23.198 1.00 47.12 309 VAL A CA 1
ATOM 2452 C C . VAL A 1 309 ? 18.257 13.793 -23.749 1.00 47.12 309 VAL A C 1
ATOM 2454 O O . VAL A 1 309 ? 19.266 13.219 -24.148 1.00 47.12 309 VAL A O 1
ATOM 2457 N N . GLY A 1 310 ? 18.149 15.121 -23.753 1.00 47.41 310 GLY A N 1
ATOM 2458 C CA . GLY A 1 310 ? 19.279 16.024 -23.947 1.00 47.41 310 GLY A CA 1
ATOM 2459 C C . GLY A 1 310 ? 19.901 15.985 -25.345 1.00 47.41 310 GLY A C 1
ATOM 2460 O O . GLY A 1 310 ? 20.981 15.430 -25.549 1.00 47.41 310 GLY A O 1
ATOM 2461 N N . LYS A 1 311 ? 19.329 16.747 -26.287 1.00 37.03 311 LYS A N 1
ATOM 2462 C CA . LYS A 1 311 ? 20.185 17.407 -27.284 1.00 37.03 311 LYS A CA 1
ATOM 2463 C C . LYS A 1 311 ? 21.155 18.315 -26.521 1.00 37.03 311 LYS A C 1
ATOM 2465 O O . LYS A 1 311 ? 20.721 19.206 -25.792 1.00 37.03 311 LYS A O 1
ATOM 2470 N N . LYS A 1 312 ? 22.464 18.086 -26.683 1.00 37.84 312 LYS A N 1
ATOM 2471 C CA . LYS A 1 312 ? 23.509 19.049 -26.291 1.00 37.84 312 LYS A CA 1
ATOM 2472 C C . LYS A 1 312 ? 23.081 20.455 -26.742 1.00 37.84 312 LYS A C 1
ATOM 2474 O O . LYS A 1 312 ? 22.695 20.586 -27.906 1.00 37.84 312 LYS A O 1
ATOM 2479 N N . PRO A 1 313 ? 23.182 21.501 -25.902 1.00 39.34 313 PRO A N 1
ATOM 2480 C CA . PRO A 1 313 ? 23.066 22.855 -26.412 1.00 39.34 313 PRO A CA 1
ATOM 2481 C C . PRO A 1 313 ? 24.187 23.071 -27.434 1.00 39.34 313 PRO A C 1
ATOM 2483 O O . PRO A 1 313 ? 25.368 22.858 -27.146 1.00 39.34 313 PRO A O 1
ATOM 2486 N N . SER A 1 314 ? 23.787 23.423 -28.654 1.00 34.28 314 SER A N 1
ATOM 2487 C CA . SER A 1 314 ? 24.678 23.944 -29.689 1.00 34.28 314 SER A CA 1
ATOM 2488 C C . SER A 1 314 ? 25.418 25.171 -29.132 1.00 34.28 314 SER A C 1
ATOM 2490 O O . SER A 1 314 ? 24.828 25.905 -28.333 1.00 34.28 314 SER A O 1
ATOM 2492 N N . PRO A 1 315 ? 26.695 25.399 -29.481 1.00 43.97 315 PRO A N 1
ATOM 2493 C CA . PRO A 1 315 ? 27.432 26.537 -28.957 1.00 43.97 315 PRO A CA 1
ATOM 2494 C C . PRO A 1 315 ? 26.937 27.846 -29.589 1.00 43.97 315 PRO A C 1
ATOM 2496 O O . PRO A 1 315 ? 26.480 27.844 -30.729 1.00 43.97 315 PRO A O 1
ATOM 2499 N N . GLU A 1 316 ? 27.146 28.936 -28.842 1.00 36.72 316 GLU A N 1
ATOM 2500 C CA . GLU A 1 316 ? 26.936 30.356 -29.189 1.00 36.72 316 GLU A CA 1
ATOM 2501 C C . GLU A 1 316 ? 25.502 30.876 -28.957 1.00 36.72 316 GLU A C 1
ATOM 2503 O O . GLU A 1 316 ? 24.525 30.218 -29.278 1.00 36.72 316 GLU A O 1
ATOM 2508 N N . THR A 1 317 ? 25.279 32.033 -28.329 1.00 35.22 317 THR A N 1
ATOM 2509 C CA . THR A 1 317 ? 26.046 33.287 -28.355 1.00 35.22 317 THR A CA 1
ATOM 2510 C C . THR A 1 317 ? 26.039 34.011 -27.000 1.00 35.22 317 THR A C 1
ATOM 2512 O O . THR A 1 317 ? 25.100 33.927 -26.210 1.00 35.22 317 THR A O 1
ATOM 2515 N N . LYS A 1 318 ? 27.125 34.755 -26.748 1.00 42.53 318 LYS A N 1
ATOM 2516 C CA . LYS A 1 318 ? 27.203 35.817 -25.738 1.00 42.53 318 LYS A CA 1
ATOM 2517 C C . LYS A 1 318 ? 26.095 36.836 -25.994 1.00 42.53 318 LYS A C 1
ATOM 2519 O O . LYS A 1 318 ? 25.982 37.274 -27.127 1.00 42.53 318 LYS A O 1
ATOM 2524 N N . ASP A 1 319 ? 25.390 37.248 -24.945 1.00 33.94 319 ASP A N 1
ATOM 2525 C CA . ASP A 1 319 ? 25.150 38.663 -24.651 1.00 33.94 319 ASP A CA 1
ATOM 2526 C C . ASP A 1 319 ? 24.585 38.840 -23.233 1.00 33.94 319 ASP A C 1
ATOM 2528 O O . ASP A 1 319 ? 23.706 38.117 -22.772 1.00 33.94 319 ASP A O 1
ATOM 2532 N N . THR A 1 320 ? 25.151 39.805 -22.512 1.00 36.12 320 THR A N 1
ATOM 2533 C CA . THR A 1 320 ? 24.612 40.370 -21.258 1.00 36.12 320 THR A CA 1
ATOM 2534 C C . THR A 1 320 ? 23.921 41.692 -21.627 1.00 36.12 320 THR A C 1
ATOM 2536 O O . THR A 1 320 ? 24.393 42.328 -22.571 1.00 36.12 320 THR A O 1
ATOM 2539 N N . PRO A 1 321 ? 22.890 42.188 -20.900 1.00 40.62 321 PRO A N 1
ATOM 2540 C CA . PRO A 1 321 ? 23.147 42.813 -19.594 1.00 40.62 321 PRO A CA 1
ATOM 2541 C C . PRO A 1 321 ? 22.018 42.759 -18.525 1.00 40.62 321 PRO A C 1
ATOM 2543 O O . PRO A 1 321 ? 20.830 42.784 -18.808 1.00 40.62 321 PRO A O 1
ATOM 2546 N N . LYS A 1 322 ? 22.482 42.795 -17.264 1.00 33.72 322 LYS A N 1
ATOM 2547 C CA . LYS A 1 322 ? 22.009 43.521 -16.057 1.00 33.72 322 LYS A CA 1
ATOM 2548 C C . LYS A 1 322 ? 20.521 43.560 -15.619 1.00 33.72 322 LYS A C 1
ATOM 2550 O O . LYS A 1 322 ? 19.688 44.220 -16.219 1.00 33.72 322 LYS A O 1
ATOM 2555 N N . SER A 1 323 ? 20.380 43.186 -14.335 1.00 35.12 323 SER A N 1
ATOM 2556 C CA . SER A 1 323 ? 19.774 43.960 -13.222 1.00 35.12 323 SER A CA 1
ATOM 2557 C C . SER A 1 323 ? 18.248 43.958 -13.037 1.00 35.12 323 SER A C 1
ATOM 2559 O O . SER A 1 323 ? 17.530 44.727 -13.665 1.00 35.12 323 SER A O 1
ATOM 2561 N N . GLY A 1 324 ? 17.792 43.251 -11.996 1.00 30.56 324 GLY A N 1
ATOM 2562 C CA . GLY A 1 324 ? 16.476 43.413 -11.371 1.00 30.56 324 GLY A CA 1
ATOM 2563 C C . GLY A 1 324 ? 16.439 42.762 -9.984 1.00 30.56 324 GLY A C 1
ATOM 2564 O O . GLY A 1 324 ? 16.995 41.693 -9.784 1.00 30.56 324 GLY A O 1
ATOM 2565 N N . SER A 1 325 ? 15.855 43.456 -9.014 1.00 30.83 325 SER A N 1
ATOM 2566 C CA . SER A 1 325 ? 16.039 43.307 -7.565 1.00 30.83 325 SER A CA 1
ATOM 2567 C C . SER A 1 325 ? 14.891 42.551 -6.863 1.00 30.83 325 SER A C 1
ATOM 2569 O O . SER A 1 325 ? 13.764 42.577 -7.347 1.00 30.83 325 SER A O 1
ATOM 2571 N N . ARG A 1 326 ? 15.188 42.071 -5.638 1.00 29.44 326 ARG A N 1
ATOM 2572 C CA . ARG A 1 326 ? 14.328 41.862 -4.441 1.00 29.44 326 ARG A CA 1
ATOM 2573 C C . ARG A 1 326 ? 13.834 40.446 -4.116 1.00 29.44 326 ARG A C 1
ATOM 2575 O O . ARG A 1 326 ? 13.177 39.798 -4.914 1.00 29.44 326 ARG A O 1
ATOM 2582 N N . GLY A 1 327 ? 14.012 40.089 -2.836 1.00 28.84 327 GLY A N 1
ATOM 2583 C CA . GLY A 1 327 ? 13.096 39.209 -2.102 1.00 28.84 327 GLY A CA 1
ATOM 2584 C C . GLY A 1 327 ? 13.775 38.192 -1.190 1.00 28.84 327 GLY A C 1
ATOM 2585 O O . GLY A 1 327 ? 13.793 37.012 -1.509 1.00 28.84 327 GLY A O 1
ATOM 2586 N N . GLY A 1 328 ? 14.345 38.639 -0.068 1.00 28.52 328 GLY A N 1
ATOM 2587 C CA . GLY A 1 328 ? 14.987 37.768 0.918 1.00 28.52 328 GLY A CA 1
ATOM 2588 C C . GLY A 1 328 ? 14.015 36.813 1.623 1.00 28.52 328 GLY A C 1
ATOM 2589 O O . GLY A 1 328 ? 12.926 37.210 2.031 1.00 28.52 328 GLY A O 1
ATOM 2590 N N . CYS A 1 329 ? 14.448 35.565 1.805 1.00 32.25 329 CYS A N 1
ATOM 2591 C CA . CYS A 1 329 ? 13.916 34.658 2.822 1.00 32.25 329 CYS A CA 1
ATOM 2592 C C . CYS A 1 329 ? 14.660 34.888 4.152 1.00 32.25 329 CYS A C 1
ATOM 2594 O O . CYS A 1 329 ? 15.875 35.107 4.126 1.00 32.25 329 CYS A O 1
ATOM 2596 N N . PRO A 1 330 ? 13.978 34.836 5.310 1.00 38.19 330 PRO A N 1
ATOM 2597 C CA . PRO A 1 330 ? 14.621 34.994 6.610 1.00 38.19 330 PRO A CA 1
ATOM 2598 C C . PRO A 1 330 ? 15.514 33.784 6.959 1.00 38.19 330 PRO A C 1
ATOM 2600 O O . PRO A 1 330 ? 15.210 32.658 6.553 1.00 38.19 330 PRO A O 1
ATOM 2603 N N . PRO A 1 331 ? 16.607 33.989 7.719 1.00 36.38 331 PRO A N 1
ATOM 2604 C CA . PRO A 1 331 ? 17.536 32.926 8.084 1.00 36.38 331 PRO A CA 1
ATOM 2605 C C . PRO A 1 331 ? 16.944 32.012 9.167 1.00 36.38 331 PRO A C 1
ATOM 2607 O O . PRO A 1 331 ? 16.338 32.480 10.131 1.00 36.38 331 PRO A O 1
ATOM 2610 N N . LYS A 1 332 ? 17.151 30.697 9.022 1.00 35.69 332 LYS A N 1
ATOM 2611 C CA . LYS A 1 332 ? 16.926 29.716 10.096 1.00 35.69 332 LYS A CA 1
ATOM 2612 C C . LYS A 1 332 ? 18.104 29.713 11.089 1.00 35.69 332 LYS A C 1
ATOM 2614 O O . LYS A 1 332 ? 19.222 30.026 10.678 1.00 35.69 332 LYS A O 1
ATOM 2619 N N . PRO A 1 333 ? 17.875 29.354 12.369 1.00 33.19 333 PRO A N 1
ATOM 2620 C CA . PRO A 1 333 ? 18.900 29.389 13.413 1.00 33.19 333 PRO A CA 1
ATOM 2621 C C . PRO A 1 333 ? 19.973 28.301 13.228 1.00 33.19 333 PRO A C 1
ATOM 2623 O O . PRO A 1 333 ? 19.713 27.290 12.571 1.00 33.19 333 PRO A O 1
ATOM 2626 N N . PRO A 1 334 ? 21.168 28.486 13.819 1.00 31.69 334 PRO A N 1
ATOM 2627 C CA . PRO A 1 334 ? 22.313 27.613 13.605 1.00 31.69 334 PRO A CA 1
ATOM 2628 C C . PRO A 1 334 ? 22.172 26.295 14.374 1.00 31.69 334 PRO A C 1
ATOM 2630 O O . PRO A 1 334 ? 21.920 26.277 15.578 1.00 31.69 334 PRO A O 1
ATOM 2633 N N . HIS A 1 335 ? 22.404 25.184 13.677 1.00 33.09 335 HIS A N 1
ATOM 2634 C CA . HIS A 1 335 ? 22.701 23.913 14.323 1.00 33.09 335 HIS A CA 1
ATOM 2635 C C . HIS A 1 335 ? 24.109 23.987 14.916 1.00 33.09 335 HIS A C 1
ATOM 2637 O O . HIS A 1 335 ? 25.086 24.240 14.210 1.00 33.09 335 HIS A O 1
ATOM 2643 N N . HIS A 1 336 ? 24.196 23.778 16.227 1.00 30.86 336 HIS A N 1
ATOM 2644 C CA . HIS A 1 336 ? 25.455 23.600 16.928 1.00 30.86 336 HIS A CA 1
ATOM 2645 C C . HIS A 1 336 ? 26.172 22.355 16.397 1.00 30.86 336 HIS A C 1
ATOM 2647 O O . HIS A 1 336 ? 25.781 21.222 16.663 1.00 30.86 336 HIS A O 1
ATOM 2653 N N . LEU A 1 337 ? 27.243 22.601 15.647 1.00 33.22 337 LEU A N 1
ATOM 2654 C CA . LEU A 1 337 ? 28.378 21.702 15.510 1.00 33.22 337 LEU A CA 1
ATOM 2655 C C . LEU A 1 337 ? 29.084 21.602 16.865 1.00 33.22 337 LEU A C 1
ATOM 2657 O O . LEU A 1 337 ? 29.504 22.621 17.411 1.00 33.22 337 LEU A O 1
ATOM 2661 N N . ALA A 1 338 ? 29.288 20.384 17.357 1.00 28.02 338 ALA A N 1
ATOM 2662 C CA . ALA A 1 338 ? 30.412 20.084 18.233 1.00 28.02 338 ALA A CA 1
ATOM 2663 C C . ALA A 1 338 ? 30.819 18.610 18.096 1.00 28.02 338 ALA A C 1
ATOM 2665 O O . ALA A 1 338 ? 30.094 17.721 18.526 1.00 28.02 338 ALA A O 1
ATOM 2666 N N . CYS A 1 339 ? 32.009 18.452 17.503 1.00 27.56 339 CYS A N 1
ATOM 2667 C CA . CYS A 1 339 ? 33.086 17.500 17.808 1.00 27.56 339 CYS A CA 1
ATOM 2668 C C . CYS A 1 339 ? 32.778 15.987 17.739 1.00 27.56 339 CYS A C 1
ATOM 2670 O O . CYS A 1 339 ? 31.902 15.486 18.421 1.00 27.56 339 CYS A O 1
ATOM 2672 N N . GLY A 1 340 ? 33.496 15.149 16.990 1.00 24.14 340 GLY A N 1
ATOM 2673 C CA . GLY A 1 340 ? 34.879 15.242 16.521 1.00 24.14 340 GLY A CA 1
ATOM 2674 C C . GLY A 1 340 ? 35.795 14.351 17.367 1.00 24.14 340 GLY A C 1
ATOM 2675 O O . GLY A 1 340 ? 35.900 14.574 18.569 1.00 24.14 340 GLY A O 1
ATOM 2676 N N . SER A 1 341 ? 36.508 13.444 16.679 1.00 30.31 341 SER A N 1
ATOM 2677 C CA . SER A 1 341 ? 37.729 12.725 17.110 1.00 30.31 341 SER A CA 1
ATOM 2678 C C . SER A 1 341 ? 37.528 11.520 18.052 1.00 30.31 341 SER A C 1
ATOM 2680 O O . SER A 1 341 ? 36.707 11.568 18.950 1.00 30.31 341 SER A O 1
ATOM 2682 N N . ALA A 1 342 ? 38.271 10.411 17.983 1.00 28.30 342 ALA A N 1
ATOM 2683 C CA . ALA A 1 342 ? 39.334 9.946 17.092 1.00 28.30 342 ALA A CA 1
ATOM 2684 C C . ALA A 1 342 ? 39.663 8.465 17.416 1.00 28.30 342 ALA A C 1
ATOM 2686 O O . ALA A 1 342 ? 39.485 8.027 18.546 1.00 28.30 342 ALA A O 1
ATOM 2687 N N . LEU A 1 343 ? 40.195 7.761 16.408 1.00 30.34 343 LEU A N 1
ATOM 2688 C CA . LEU A 1 343 ? 41.273 6.753 16.434 1.00 30.34 343 LEU A CA 1
ATOM 2689 C C . LEU A 1 343 ? 41.321 5.669 17.536 1.00 30.34 343 LEU A C 1
ATOM 2691 O O . LEU A 1 343 ? 41.576 5.938 18.704 1.00 30.34 343 LEU A O 1
ATOM 2695 N N . GLY A 1 344 ? 41.338 4.409 17.088 1.00 25.77 344 GLY A N 1
ATOM 2696 C CA . GLY A 1 344 ? 41.877 3.274 17.841 1.00 25.77 344 GLY A CA 1
ATOM 2697 C C . GLY A 1 344 ? 41.854 1.992 17.010 1.00 25.77 344 GLY A C 1
ATOM 2698 O O . GLY A 1 344 ? 40.822 1.342 16.911 1.00 25.77 344 GLY A O 1
ATOM 2699 N N . GLY A 1 345 ? 42.971 1.667 16.353 1.00 25.61 345 GLY A N 1
ATOM 2700 C CA . GLY A 1 345 ? 43.110 0.491 15.490 1.00 25.61 345 GLY A CA 1
ATOM 2701 C C . GLY A 1 345 ? 43.479 -0.806 16.221 1.00 25.61 345 GLY A C 1
ATOM 2702 O O . GLY A 1 345 ? 43.734 -0.809 17.421 1.00 25.61 345 GLY A O 1
ATOM 2703 N N . SER A 1 346 ? 43.639 -1.864 15.410 1.00 27.47 346 SER A N 1
ATOM 2704 C CA . SER A 1 346 ? 44.177 -3.201 15.744 1.00 27.47 346 SER A CA 1
ATOM 2705 C C . SER A 1 346 ? 43.261 -4.069 16.634 1.00 27.47 346 SER A C 1
ATOM 2707 O O . SER A 1 346 ? 42.778 -3.626 17.658 1.00 27.47 346 SER A O 1
ATOM 2709 N N . ALA A 1 347 ? 42.999 -5.353 16.383 1.00 27.81 347 ALA A N 1
ATOM 2710 C CA . ALA A 1 347 ? 43.665 -6.356 15.570 1.00 27.81 347 ALA A CA 1
ATOM 2711 C C . ALA A 1 347 ? 42.856 -7.680 15.610 1.00 27.81 347 ALA A C 1
ATOM 2713 O O . ALA A 1 347 ? 42.032 -7.888 16.494 1.00 27.81 347 ALA A O 1
ATOM 2714 N N . LYS A 1 348 ? 43.254 -8.617 14.736 1.00 30.84 348 LYS A N 1
ATOM 2715 C CA . LYS A 1 348 ? 43.112 -10.089 14.829 1.00 30.84 348 LYS A CA 1
ATOM 2716 C C . LYS A 1 348 ? 41.817 -10.753 14.336 1.00 30.84 348 LYS A C 1
ATOM 2718 O O . LYS A 1 348 ? 40.858 -10.993 15.053 1.00 30.84 348 LYS A O 1
ATOM 2723 N N . ARG A 1 349 ? 41.964 -11.249 13.102 1.00 32.94 349 ARG A N 1
ATOM 2724 C CA . ARG A 1 349 ? 41.437 -12.523 12.596 1.00 32.94 349 ARG A CA 1
ATOM 2725 C C . ARG A 1 349 ? 41.555 -13.655 13.637 1.00 32.94 349 ARG A C 1
ATOM 2727 O O . ARG A 1 349 ? 42.665 -13.969 14.064 1.00 32.94 349 ARG A O 1
ATOM 2734 N N . SER A 1 350 ? 40.458 -14.364 13.888 1.00 30.27 350 SER A N 1
ATOM 2735 C CA . SER A 1 350 ? 40.444 -15.797 14.228 1.00 30.27 350 SER A CA 1
ATOM 2736 C C . SER A 1 350 ? 39.339 -16.441 13.388 1.00 30.27 350 SER A C 1
ATOM 2738 O O . SER A 1 350 ? 38.172 -16.106 13.534 1.00 30.27 350 SER A O 1
ATOM 2740 N N . LYS A 1 351 ? 39.696 -17.088 12.277 1.00 30.05 351 LYS A N 1
ATOM 2741 C CA . LYS A 1 351 ? 39.761 -18.552 12.144 1.00 30.05 351 LYS A CA 1
ATOM 2742 C C . LYS A 1 351 ? 38.497 -19.269 12.630 1.00 30.05 351 LYS A C 1
ATOM 2744 O O . LYS A 1 351 ? 38.227 -19.353 13.821 1.00 30.05 351 LYS A O 1
ATOM 2749 N N . CYS A 1 352 ? 37.810 -19.814 11.631 1.00 26.23 352 CYS A N 1
ATOM 2750 C CA . CYS A 1 352 ? 36.792 -20.845 11.675 1.00 26.23 352 CYS A CA 1
ATOM 2751 C C . CYS A 1 352 ? 37.106 -21.952 12.685 1.00 26.23 352 CYS A C 1
ATOM 2753 O O . CYS A 1 352 ? 38.244 -22.418 12.759 1.00 26.23 352 CYS A O 1
ATOM 2755 N N . ASN A 1 353 ? 36.057 -22.447 13.335 1.00 27.03 353 ASN A N 1
ATOM 2756 C CA . ASN A 1 353 ? 35.995 -23.825 13.792 1.00 27.03 353 ASN A CA 1
ATOM 2757 C C . ASN A 1 353 ? 34.651 -24.406 13.315 1.00 27.03 353 ASN A C 1
ATOM 2759 O O . ASN A 1 353 ? 33.619 -23.791 13.589 1.00 27.03 353 ASN A O 1
ATOM 2763 N N . PRO A 1 354 ? 34.641 -25.508 12.546 1.00 36.78 354 PRO A N 1
ATOM 2764 C CA . PRO A 1 354 ? 33.420 -26.198 12.163 1.00 36.78 354 PRO A CA 1
ATOM 2765 C C . PRO A 1 354 ? 33.027 -27.238 13.225 1.00 36.78 354 PRO A C 1
ATOM 2767 O O . PRO A 1 354 ? 33.845 -27.632 14.053 1.00 36.78 354 PRO A O 1
ATOM 2770 N N . ALA A 1 355 ? 31.795 -27.728 13.086 1.00 27.06 355 ALA A N 1
ATOM 2771 C CA . ALA A 1 355 ? 31.181 -28.873 13.760 1.00 27.06 355 ALA A CA 1
ATOM 2772 C C . ALA A 1 355 ? 30.524 -28.608 15.125 1.00 27.06 355 ALA A C 1
ATOM 2774 O O . ALA A 1 355 ? 31.186 -28.465 16.149 1.00 27.06 355 ALA A O 1
ATOM 2775 N N . LEU A 1 356 ? 29.191 -28.689 15.127 1.00 30.03 356 LEU A N 1
ATOM 2776 C CA . LEU A 1 356 ? 28.476 -29.743 15.847 1.00 30.03 356 LEU A CA 1
ATOM 2777 C C . LEU A 1 356 ? 27.077 -29.933 15.229 1.00 30.03 356 LEU A C 1
ATOM 2779 O O . LEU A 1 356 ? 26.271 -29.007 15.250 1.00 30.03 356 LEU A O 1
ATOM 2783 N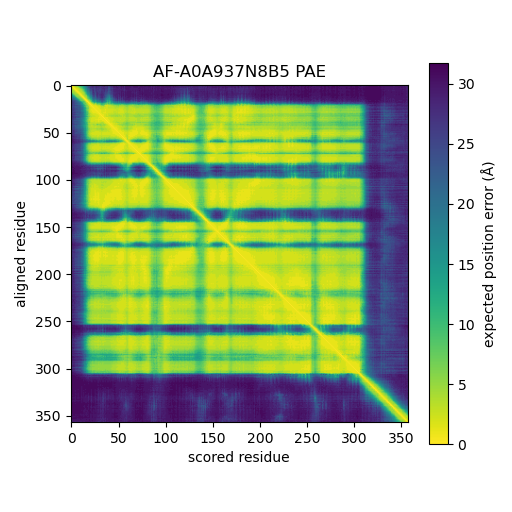 N . LEU A 1 357 ? 26.872 -31.170 14.752 1.00 33.16 357 LEU A N 1
ATOM 2784 C CA . LEU A 1 357 ? 25.683 -31.826 14.177 1.00 33.16 357 LEU A CA 1
ATOM 2785 C C . LEU A 1 357 ? 25.326 -31.515 12.718 1.00 33.16 357 LEU A C 1
ATOM 2787 O O . LEU A 1 357 ? 24.873 -30.394 12.410 1.00 33.16 357 LEU A O 1
#

Foldseek 3Di:
DDDDDDDDPPDPPPPPPVQPPQDVLLVVLQDDPFKDKDWADFDQDDLQWKKKKWKDWLQQLKIK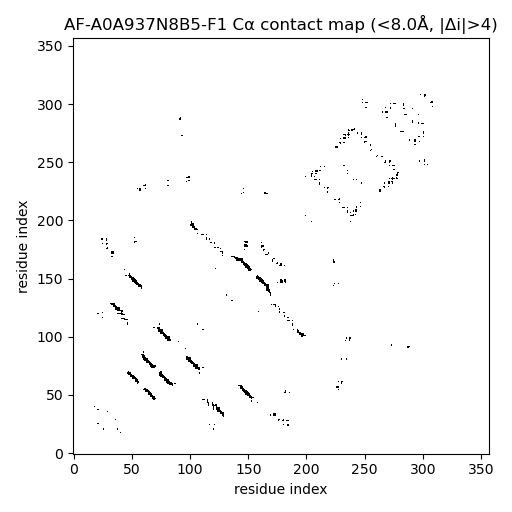IWIWHDDPFWTKIKIWMFGCGNCVPDADPPRPPRDIFIKIFTHGSVLSSVLSRSLSRLVRMDMGTDDDPPDPQPPPFAVTWMWFWMWIGDPNHTPDIQIDTATPGSVCSRSVRSRSSSNSSVVVSCPPTDIDGDDDDPVNLVVLLVVLLVVCVVQVPPPSCLSVLLSSLLSNLNSQDCSNVVVLLVLLVDDLDDPPNDVSSLSSLLSSLSSLCSNVVDQPFPDDPVPTPSNVSSCVSNVVVVDPDDDDPDDDDDDDDDDDDDDDDDDDDDDDDDDDDDDDDDDDDDDDDDDDD

Solvent-accessible surface area (backbone atoms only — not comparable to full-atom values): 21693 Å² total; per-residue (Å²): 139,84,84,84,81,84,81,82,81,80,80,80,74,74,78,77,65,76,75,74,81,76,57,64,78,61,54,62,53,60,71,55,95,52,37,48,78,48,83,49,77,56,47,86,66,69,70,70,30,35,36,38,37,33,40,35,33,59,74,52,37,33,41,37,40,36,38,39,42,56,51,100,84,32,21,43,34,42,38,44,32,38,57,48,44,93,48,85,84,77,71,63,84,74,65,89,70,73,53,64,51,38,31,36,30,73,42,56,52,68,65,50,34,51,51,48,48,49,47,14,39,50,67,30,42,45,67,42,66,59,87,63,84,96,52,81,70,78,71,61,69,43,84,54,33,32,38,22,23,32,36,34,27,45,96,90,37,78,79,43,78,36,74,37,55,30,47,59,31,67,90,42,45,51,69,38,37,52,13,46,28,48,39,50,52,53,51,61,72,52,59,89,53,72,66,37,86,49,81,80,49,74,66,55,28,49,50,50,25,52,49,48,57,59,50,44,73,64,39,80,82,36,74,62,32,52,60,59,51,32,53,51,37,42,48,48,23,63,64,52,38,71,80,31,49,69,50,43,48,53,57,64,69,48,73,80,64,77,92,69,76,54,72,61,52,55,48,40,41,52,28,32,53,52,17,49,25,57,57,70,70,52,82,83,67,95,56,55,81,95,68,42,60,60,70,64,40,51,48,55,52,39,44,74,73,71,41,86,80,69,81,74,82,73,85,83,79,91,81,85,84,84,90,86,86,90,82,86,78,84,85,78,82,84,81,84,83,77,84,83,89,79,91,85,82,89,83,82,91,76,80,88,80,85,87,88,137

Secondary structure (DSSP, 8-state):
------------------PPPPPHHHHHTT--SSEEEEE-PPPP--TTSEEEEEEEETTTTEEEEEEEEE-SS-EEEEEEEEE-GGGTT---SS-TT-PEEEEEEEE-HHHHHHHHHHHHHHHHEEEEE---TTS---------EEEEEEEEEETTEEEEEEEEEEE--HHHHHHHHHHHHHHHHHHHHHTT---EE-PPPHHHHHHHHHHHHHHHHHHTT-GGGHHHHHHHHHHHHHHT-GGGHHHHHHHHHS-TTSSS--HHHHHHHHHHHHHHHHHHT----SS-GGG--HHHHHHHHHHHTT------PPP------------PPPPPPPP----------------------

Mean predicted aligned error: 13.32 Å

Sequence (357 aa):
MAAFVVMIAASLAASTGIAEPVPERIQRHFRSDDYTVTWGAATRYEPDADLEIGDGEGHGGMLRWLRFRPTHESVDVLSIELDEGSGSYNSKWPPDRVQATVRHARMRRDAYASLVEDLGVVNAAEVRLIQREGWPLRSWVGSNNSWAYARLAAKNKTVLRLDWAGNFSSLSAADSAKPLAAVGLAQDAIEGLEFKAYVLSKEDRVWASEKFARDWRKFERCESHWWVREAHIELVGIIGDESALPTLRRILEGHPKDRFGDESDDRCTYCAINAVTRLVKKDVRDKPVEEMDLENTRRKVLDLLGVEVGKKPSPETKDTPKSGSRGGCPPKPPHHLACGSALGGSAKRSKCNPALL

Radius of gyration: 26.97 Å; Cα contacts (8 Å, |Δi|>4): 492; chains: 1; bounding box: 92×78×72 Å

pLDDT: mean 75.83, std 24.63, range [24.14, 98.69]

Nearest PDB structures (foldseek):
  3vpr-assembly2_D  TM=2.016E-01  e=8.760E-01  Thermus thermophilus HB8